Protein AF-A0A068VLZ2-F1 (afdb_monomer_lite)

Organism: Coffea canephora (NCBI:txid49390)

InterPro domains:
  IPR002182 NB-ARC [PF00931] (175-234)
  IPR027417 P-loop containing nucleoside triphosphate hydrolase [G3DSA:3.40.50.300] (152-282)
  IPR027417 P-loop containing nucleoside triphosphate hydrolase [SSF52540] (159-237)
  IPR038005 Virus X resistance protein-like, coiled-coil domain [cd14798] (2-126)
  IPR041118 Disease resistance, N-terminal [PF18052] (5-87)

Structure (mmCIF, N/CA/C/O backbone):
data_AF-A0A068VLZ2-F1
#
_entry.id   AF-A0A068VLZ2-F1
#
loop_
_atom_site.group_PDB
_atom_site.id
_atom_site.type_symbol
_atom_site.label_atom_id
_atom_site.label_alt_id
_atom_site.label_comp_id
_atom_site.label_asym_id
_atom_site.label_entity_id
_atom_site.label_seq_id
_atom_site.pdbx_PDB_ins_code
_atom_site.Cartn_x
_atom_site.Cartn_y
_atom_site.Cartn_z
_atom_site.occupancy
_atom_site.B_iso_or_equiv
_atom_site.auth_seq_id
_atom_site.auth_comp_id
_atom_site.auth_asym_id
_atom_site.auth_atom_id
_atom_site.pdbx_PDB_model_num
ATOM 1 N N . MET A 1 1 ? 3.904 5.274 -7.590 1.00 64.75 1 MET A N 1
ATOM 2 C CA . MET A 1 1 ? 4.549 4.171 -8.373 1.00 64.75 1 MET A CA 1
ATOM 3 C C . MET A 1 1 ? 5.055 4.647 -9.735 1.00 64.75 1 MET A C 1
ATOM 5 O O . MET A 1 1 ? 6.144 4.251 -10.127 1.00 64.75 1 MET A O 1
ATOM 9 N N . ALA A 1 2 ? 4.315 5.481 -10.477 1.00 72.38 2 ALA A N 1
ATOM 10 C CA . ALA A 1 2 ? 4.838 6.053 -11.725 1.00 72.38 2 ALA A CA 1
ATOM 11 C C . ALA A 1 2 ? 6.009 7.025 -11.460 1.00 72.38 2 ALA A C 1
ATOM 13 O O . ALA A 1 2 ? 6.986 7.024 -12.202 1.00 72.38 2 ALA A O 1
ATOM 14 N N . GLU A 1 3 ? 5.964 7.776 -10.350 1.00 79.94 3 GLU A N 1
ATOM 15 C CA . GLU A 1 3 ? 7.032 8.698 -9.924 1.00 79.94 3 GLU A CA 1
ATOM 16 C C . GLU A 1 3 ? 8.392 8.002 -9.740 1.00 79.94 3 GLU A C 1
ATOM 18 O O . GLU A 1 3 ? 9.420 8.529 -10.180 1.00 79.94 3 GLU A O 1
ATOM 23 N N . SER A 1 4 ? 8.403 6.789 -9.175 1.00 80.94 4 SER A N 1
ATOM 24 C CA . SER A 1 4 ? 9.630 6.022 -8.949 1.00 80.94 4 SER A CA 1
ATOM 25 C C . SER A 1 4 ? 10.233 5.490 -10.250 1.00 80.94 4 SER A C 1
ATOM 27 O O . SER A 1 4 ? 11.451 5.558 -10.414 1.00 80.94 4 SER A O 1
ATOM 29 N N . VAL A 1 5 ? 9.396 5.019 -11.185 1.00 80.81 5 VAL A N 1
ATOM 30 C CA . VAL A 1 5 ? 9.825 4.541 -12.516 1.00 80.81 5 VAL A CA 1
ATOM 31 C C . VAL A 1 5 ? 10.438 5.695 -13.313 1.00 80.81 5 VAL A C 1
ATOM 33 O O . VAL A 1 5 ? 11.583 5.613 -13.753 1.00 80.81 5 VAL A O 1
ATOM 36 N N . VAL A 1 6 ? 9.737 6.830 -13.394 1.00 81.75 6 VAL A N 1
ATOM 37 C CA . VAL A 1 6 ? 10.245 8.038 -14.065 1.00 81.75 6 VAL A CA 1
ATOM 38 C C . VAL A 1 6 ? 11.517 8.553 -13.377 1.00 81.75 6 VAL A C 1
ATOM 40 O O . VAL A 1 6 ? 12.475 8.964 -14.030 1.00 81.75 6 VAL A O 1
ATOM 43 N N . GLY A 1 7 ? 11.574 8.493 -12.044 1.00 80.38 7 GLY A N 1
ATOM 44 C CA . GLY A 1 7 ? 12.750 8.873 -11.266 1.00 80.38 7 GLY A CA 1
ATOM 45 C C . GLY A 1 7 ? 13.986 8.013 -11.537 1.00 80.38 7 GLY A C 1
ATOM 46 O O . GLY A 1 7 ? 15.095 8.549 -11.571 1.00 80.38 7 GLY A O 1
ATOM 47 N N . PHE A 1 8 ? 13.810 6.706 -11.725 1.00 82.50 8 PHE A N 1
ATOM 48 C CA . PHE A 1 8 ? 14.881 5.792 -12.117 1.00 82.50 8 PHE A CA 1
ATOM 49 C C . PHE A 1 8 ? 15.371 6.090 -13.539 1.00 82.50 8 PHE A C 1
ATOM 51 O O . PHE A 1 8 ? 16.572 6.276 -13.750 1.00 82.50 8 PHE A O 1
ATOM 58 N N . LEU A 1 9 ? 14.442 6.272 -14.476 1.00 83.19 9 LEU A N 1
ATOM 59 C CA . LEU A 1 9 ? 14.748 6.583 -15.868 1.00 83.19 9 LEU A CA 1
ATOM 60 C C . LEU A 1 9 ? 15.527 7.900 -16.026 1.00 83.19 9 LEU A C 1
ATOM 62 O O . LEU A 1 9 ? 16.517 7.960 -16.751 1.00 83.19 9 LEU A O 1
ATOM 66 N N . ILE A 1 10 ? 15.169 8.953 -15.280 1.00 83.69 10 ILE A N 1
ATOM 67 C CA . ILE A 1 10 ? 15.922 10.223 -15.265 1.00 83.69 10 ILE A CA 1
ATOM 68 C C . ILE A 1 10 ? 17.375 10.015 -14.813 1.00 83.69 10 ILE A C 1
ATOM 70 O O . ILE A 1 10 ? 18.287 10.672 -15.331 1.00 83.69 10 ILE A O 1
ATOM 74 N N . LYS A 1 11 ? 17.619 9.115 -13.849 1.00 82.44 11 LYS A N 1
ATOM 75 C CA . LYS A 1 11 ? 18.982 8.780 -13.409 1.00 82.44 11 LYS A CA 1
ATOM 76 C C . LYS A 1 11 ? 19.747 8.063 -14.518 1.00 82.44 11 LYS A C 1
ATOM 78 O O . LYS A 1 11 ? 20.872 8.462 -14.797 1.00 82.44 11 LYS A O 1
ATOM 83 N N . GLN A 1 12 ? 19.140 7.082 -15.186 1.00 75.88 12 GLN A N 1
ATOM 84 C CA . GLN A 1 12 ? 19.762 6.398 -16.326 1.00 75.88 12 GLN A CA 1
ATOM 85 C C . GLN A 1 12 ? 20.079 7.359 -17.480 1.00 75.88 12 GLN A C 1
ATOM 87 O O . GLN A 1 12 ? 21.213 7.393 -17.954 1.00 75.88 12 GLN A O 1
ATOM 92 N N . LEU A 1 13 ? 19.130 8.218 -17.865 1.00 79.62 13 LEU A N 1
ATOM 93 C CA . LEU A 1 13 ? 19.335 9.257 -18.880 1.00 79.62 13 LEU A CA 1
ATOM 94 C C . LEU A 1 13 ? 20.468 10.215 -18.490 1.00 79.62 13 LEU A C 1
ATOM 96 O O . LEU A 1 13 ? 21.275 10.602 -19.331 1.00 79.62 13 LEU A O 1
ATOM 100 N N . SER A 1 14 ? 20.569 10.576 -17.207 1.00 81.75 14 SER A N 1
ATOM 101 C CA . SER A 1 14 ? 21.673 11.400 -16.699 1.00 81.75 14 SER A CA 1
ATOM 102 C C . SER A 1 14 ? 23.018 10.696 -16.846 1.00 81.75 14 SER A C 1
ATOM 104 O O . SER A 1 14 ? 23.966 11.309 -17.325 1.00 81.75 14 SER A O 1
ATOM 106 N N . THR A 1 15 ? 23.088 9.411 -16.498 1.00 78.50 15 THR A N 1
ATOM 107 C CA . THR A 1 15 ? 24.289 8.589 -16.668 1.00 78.50 15 THR A CA 1
ATOM 108 C C . THR A 1 15 ? 24.700 8.511 -18.139 1.00 78.50 15 THR A C 1
ATOM 110 O O . THR A 1 15 ? 25.862 8.759 -18.448 1.00 78.50 15 THR A O 1
ATOM 113 N N . LEU A 1 16 ? 23.757 8.278 -19.057 1.00 72.62 16 LEU A N 1
ATOM 114 C CA . LEU A 1 16 ? 24.022 8.244 -20.501 1.00 72.62 16 LEU A CA 1
ATOM 115 C C . LEU A 1 16 ? 24.516 9.592 -21.045 1.00 72.62 16 LEU A C 1
ATOM 117 O O . LEU A 1 16 ? 25.457 9.641 -21.837 1.00 72.62 16 LEU A O 1
ATOM 121 N N . LEU A 1 17 ? 23.926 10.700 -20.590 1.00 75.06 17 LEU A N 1
ATOM 122 C CA . LEU A 1 17 ? 24.349 12.055 -20.961 1.00 75.06 17 LEU A CA 1
ATOM 123 C C . LEU A 1 17 ? 25.735 12.419 -20.405 1.00 75.06 17 LEU A C 1
ATOM 125 O O . LEU A 1 17 ? 26.432 13.238 -21.013 1.00 75.06 17 LEU A O 1
ATOM 129 N N . SER A 1 18 ? 26.116 11.837 -19.264 1.00 72.25 18 SER A N 1
ATOM 130 C CA . SER A 1 18 ? 27.405 12.045 -18.597 1.00 72.25 18 SER A CA 1
ATOM 131 C C . SER A 1 18 ? 28.522 11.148 -19.128 1.00 72.25 18 SER A C 1
ATOM 133 O O . SER A 1 18 ? 29.667 11.593 -19.158 1.00 72.25 18 SER A O 1
ATOM 135 N N . GLN A 1 19 ? 28.224 9.907 -19.520 1.00 58.09 19 GLN A N 1
ATOM 136 C CA . GLN A 1 19 ? 29.256 8.923 -19.842 1.00 58.09 19 GLN A CA 1
ATOM 137 C C . GLN A 1 19 ? 29.848 9.109 -21.246 1.00 58.09 19 GLN A C 1
ATOM 139 O O . GLN A 1 19 ? 31.059 8.955 -21.386 1.00 58.09 19 GLN A O 1
ATOM 144 N N . GLU A 1 20 ? 29.078 9.456 -22.291 1.00 56.88 20 GLU A N 1
ATOM 145 C CA . GLU A 1 20 ? 29.614 9.344 -23.663 1.00 56.88 20 GLU A CA 1
ATOM 146 C C . GLU A 1 20 ? 29.048 10.368 -24.673 1.00 56.88 20 GLU A C 1
ATOM 148 O O . GLU A 1 20 ? 28.127 10.098 -25.450 1.00 56.88 20 GLU A O 1
ATOM 153 N N . SER A 1 21 ? 29.678 11.549 -24.758 1.00 51.56 21 SER A N 1
ATOM 154 C CA . SER A 1 21 ? 29.353 12.583 -25.763 1.00 51.56 21 SER A CA 1
ATOM 155 C C . SER A 1 21 ? 29.529 12.118 -27.219 1.00 51.56 21 SER A C 1
ATOM 157 O O . SER A 1 21 ? 28.894 12.657 -28.125 1.00 51.56 21 SER A O 1
ATOM 159 N N . THR A 1 22 ? 30.355 11.095 -27.455 1.00 56.12 22 THR A N 1
ATOM 160 C CA . THR A 1 22 ? 30.652 10.524 -28.777 1.00 56.12 22 THR A CA 1
ATOM 161 C C . THR A 1 22 ? 29.699 9.402 -29.197 1.00 56.12 22 THR A C 1
ATOM 163 O O . THR A 1 22 ? 29.564 9.162 -30.399 1.00 56.12 22 THR A O 1
ATOM 166 N N . LEU A 1 23 ? 29.024 8.726 -28.257 1.00 60.41 23 LEU A N 1
ATOM 167 C CA . LEU A 1 23 ? 28.151 7.579 -28.555 1.00 60.41 23 LEU A CA 1
ATOM 168 C C . LEU A 1 23 ? 26.702 7.976 -28.810 1.00 60.41 23 LEU A C 1
ATOM 170 O O . LEU A 1 23 ? 26.082 7.431 -29.723 1.00 60.41 23 LEU A O 1
ATOM 174 N N . LEU A 1 24 ? 26.213 9.001 -28.110 1.00 61.66 24 LEU A N 1
ATOM 175 C CA . LEU A 1 24 ? 24.923 9.619 -28.420 1.00 61.66 24 LEU A CA 1
ATOM 176 C C . LEU A 1 24 ? 24.962 10.396 -29.744 1.00 61.66 24 LEU A C 1
ATOM 178 O O . LEU A 1 24 ? 23.948 10.489 -30.436 1.00 61.66 24 LEU A O 1
ATOM 182 N N . GLY A 1 25 ? 26.121 10.946 -30.126 1.00 72.62 25 GLY A N 1
ATOM 183 C CA . GLY A 1 25 ? 26.274 11.728 -31.354 1.00 72.62 25 GLY A CA 1
ATOM 184 C C . GLY A 1 25 ? 25.180 12.797 -31.490 1.00 72.62 25 GLY A C 1
ATOM 185 O O . GLY A 1 25 ? 24.983 13.618 -30.596 1.00 72.62 25 GLY A O 1
ATOM 186 N N . GLY A 1 26 ? 24.427 12.755 -32.594 1.00 74.94 26 GLY A N 1
ATOM 187 C CA . GLY A 1 26 ? 23.317 13.678 -32.863 1.00 74.94 26 GLY A CA 1
ATOM 188 C C . GLY A 1 26 ? 22.054 13.478 -32.010 1.00 74.94 26 GLY A C 1
ATOM 189 O O . GLY A 1 26 ? 21.148 14.295 -32.114 1.00 74.94 26 GLY A O 1
ATOM 190 N N . LEU A 1 27 ? 21.979 12.433 -31.178 1.00 74.50 27 LEU A N 1
ATOM 191 C CA . LEU A 1 27 ? 20.814 12.117 -30.332 1.00 74.50 27 LEU A CA 1
ATOM 192 C C . LEU A 1 27 ? 20.857 12.799 -28.971 1.00 74.50 27 LEU A C 1
ATOM 194 O O . LEU A 1 27 ? 19.851 12.848 -28.271 1.00 74.50 27 LEU A O 1
ATOM 198 N N . ARG A 1 28 ? 22.009 13.362 -28.596 1.00 80.00 28 ARG A N 1
ATOM 199 C CA . ARG A 1 28 ? 22.191 14.045 -27.314 1.00 80.00 28 ARG A CA 1
ATOM 200 C C . ARG A 1 28 ? 21.125 15.124 -27.039 1.00 80.00 28 ARG A C 1
ATOM 202 O O . ARG A 1 28 ? 20.631 15.146 -25.915 1.00 80.00 28 ARG A O 1
ATOM 209 N N . PRO A 1 29 ? 20.724 15.980 -28.004 1.00 81.88 29 PRO A N 1
ATOM 210 C CA . PRO A 1 29 ? 19.656 16.956 -27.780 1.00 81.88 29 PRO A CA 1
ATOM 211 C C . PRO A 1 29 ? 18.290 16.311 -27.514 1.00 81.88 29 PRO A C 1
ATOM 213 O O . PRO A 1 29 ? 17.536 16.809 -26.685 1.00 81.88 29 PRO A O 1
ATOM 216 N N . ASP A 1 30 ? 17.976 15.201 -28.187 1.00 81.38 30 ASP A N 1
ATOM 217 C CA . ASP A 1 30 ? 16.698 14.499 -28.027 1.00 81.38 30 ASP A CA 1
ATOM 218 C C . ASP A 1 30 ? 16.629 13.772 -26.675 1.00 81.38 30 ASP A C 1
ATOM 220 O O . ASP A 1 30 ? 15.626 13.872 -25.975 1.00 81.38 30 ASP A O 1
ATOM 224 N N . VAL A 1 31 ? 17.724 13.129 -26.257 1.00 80.88 31 VAL A N 1
ATOM 225 C CA . VAL A 1 31 ? 17.853 12.478 -24.939 1.00 80.88 31 VAL A CA 1
ATOM 226 C C . VAL A 1 31 ? 17.784 13.499 -23.800 1.00 80.88 31 VAL A C 1
ATOM 228 O O . VAL A 1 31 ? 17.121 13.256 -22.793 1.00 80.88 31 VAL A O 1
ATOM 231 N N . GLN A 1 32 ? 18.434 14.657 -23.961 1.00 84.81 32 GLN A N 1
ATOM 232 C CA . GLN A 1 32 ? 18.347 15.757 -22.997 1.00 84.81 32 GLN A CA 1
ATOM 233 C C . GLN A 1 32 ? 16.908 16.275 -22.881 1.00 84.81 32 GLN A C 1
ATOM 235 O O . GLN A 1 32 ? 16.404 16.410 -21.772 1.00 84.81 32 GLN A O 1
ATOM 240 N N . PHE A 1 33 ? 16.226 16.477 -24.012 1.00 86.19 33 PHE A N 1
ATOM 241 C CA . PHE A 1 33 ? 14.827 16.898 -24.028 1.00 86.19 33 PHE A CA 1
ATOM 242 C C . PHE A 1 33 ? 13.915 15.901 -23.301 1.00 86.19 33 PHE A C 1
ATOM 244 O O . PHE A 1 33 ? 13.126 16.302 -22.452 1.00 86.19 33 PHE A O 1
ATOM 251 N N . ILE A 1 34 ? 14.048 14.600 -23.591 1.00 82.94 34 ILE A N 1
ATOM 252 C CA . ILE A 1 34 ? 13.252 13.551 -22.936 1.00 82.94 34 ILE A CA 1
ATOM 253 C C . ILE A 1 34 ? 13.489 13.569 -21.421 1.00 82.94 34 ILE A C 1
ATOM 255 O O . ILE A 1 34 ? 12.533 13.512 -20.653 1.00 82.94 34 ILE A O 1
ATOM 259 N N . LYS A 1 35 ? 14.746 13.699 -20.979 1.00 86.44 35 LYS A N 1
ATOM 260 C CA . LYS A 1 35 ? 15.084 13.799 -19.553 1.00 86.44 35 LYS A CA 1
ATOM 261 C C . LYS A 1 35 ? 14.409 14.998 -18.886 1.00 86.44 35 LYS A C 1
ATOM 263 O O . LYS A 1 35 ? 13.867 14.848 -17.792 1.00 86.44 35 LYS A O 1
ATOM 268 N N . ASP A 1 36 ? 14.481 16.168 -19.510 1.00 85.44 36 ASP A N 1
ATOM 269 C CA . ASP A 1 36 ? 13.955 17.405 -18.931 1.00 85.44 36 ASP A CA 1
ATOM 270 C C . ASP A 1 36 ? 12.419 17.377 -18.866 1.00 85.44 36 ASP A C 1
ATOM 272 O O . ASP A 1 36 ? 11.835 17.723 -17.836 1.00 85.44 36 ASP A O 1
ATOM 276 N N . GLU A 1 37 ? 11.760 16.866 -19.908 1.00 84.62 37 GLU A N 1
ATOM 277 C CA . GLU A 1 37 ? 10.300 16.744 -19.950 1.00 84.62 37 GLU A CA 1
ATOM 278 C C . GLU A 1 37 ? 9.786 15.695 -18.951 1.00 84.62 37 GLU A C 1
ATOM 280 O O . GLU A 1 37 ? 8.858 15.965 -18.187 1.00 84.62 37 GLU A O 1
ATOM 285 N N . LEU A 1 38 ? 10.442 14.530 -18.858 1.00 83.50 38 LEU A N 1
ATOM 286 C CA . LEU A 1 38 ? 10.143 13.532 -17.825 1.00 83.50 38 LEU A CA 1
ATOM 287 C C . LEU A 1 38 ? 10.387 14.080 -16.413 1.00 83.50 38 LEU A C 1
ATOM 289 O O . LEU A 1 38 ? 9.653 13.741 -15.486 1.00 83.50 38 LEU A O 1
ATOM 293 N N . GLY A 1 39 ? 11.385 14.950 -16.238 1.00 82.88 39 GLY A N 1
ATOM 294 C CA . GLY A 1 39 ? 11.623 15.675 -14.990 1.00 82.88 39 GLY A CA 1
ATOM 295 C C . GLY A 1 39 ? 10.442 16.560 -14.593 1.00 82.88 39 GLY A C 1
ATOM 296 O O . GLY A 1 39 ? 9.994 16.512 -13.443 1.00 82.88 39 GLY A O 1
ATOM 297 N N . SER A 1 40 ? 9.892 17.302 -15.554 1.00 81.12 40 SER A N 1
ATOM 298 C CA . SER A 1 40 ? 8.685 18.115 -15.366 1.00 81.12 40 SER A CA 1
ATOM 299 C C . SER A 1 40 ? 7.463 17.249 -15.040 1.00 81.12 40 SER A C 1
ATOM 301 O O . SER A 1 40 ? 6.760 17.514 -14.063 1.00 81.12 40 SER A O 1
ATOM 303 N N . MET A 1 41 ? 7.259 16.153 -15.780 1.00 82.69 41 MET A N 1
ATOM 304 C CA . MET A 1 41 ? 6.174 15.197 -15.525 1.00 82.69 41 MET A CA 1
ATOM 305 C C . MET A 1 41 ? 6.293 14.559 -14.135 1.00 82.69 41 MET A C 1
ATOM 307 O O . MET A 1 41 ? 5.297 14.435 -13.430 1.00 82.69 41 MET A O 1
ATOM 311 N N . LYS A 1 42 ? 7.509 14.225 -13.685 1.00 80.75 42 LYS A N 1
ATOM 312 C CA . LYS A 1 42 ? 7.766 13.673 -12.347 1.00 80.75 42 LYS A CA 1
ATOM 313 C C . LYS A 1 42 ? 7.354 14.631 -11.227 1.00 80.75 42 LYS A C 1
ATOM 315 O O . LYS A 1 42 ? 6.747 14.205 -10.244 1.00 80.75 42 LYS A O 1
ATOM 320 N N . ALA A 1 43 ? 7.685 15.916 -11.357 1.00 77.56 43 ALA A N 1
ATOM 321 C CA . ALA A 1 43 ? 7.313 16.928 -10.369 1.00 77.56 43 ALA A CA 1
ATOM 322 C C . ALA A 1 43 ? 5.787 17.069 -10.243 1.00 77.56 43 ALA A C 1
ATOM 324 O O . ALA A 1 43 ? 5.277 17.285 -9.143 1.00 77.56 43 ALA A O 1
ATOM 325 N N . PHE A 1 44 ? 5.069 16.898 -11.354 1.00 71.12 44 PHE A N 1
ATOM 326 C CA . PHE A 1 44 ? 3.612 16.901 -11.381 1.00 71.12 44 PHE A CA 1
ATOM 327 C C . PHE A 1 44 ? 3.013 15.599 -10.833 1.00 71.12 44 PHE A C 1
ATOM 329 O O . PHE A 1 44 ? 2.105 15.659 -10.012 1.00 71.12 44 PHE A O 1
ATOM 336 N N . LEU A 1 45 ? 3.565 14.429 -11.182 1.00 73.06 45 LEU A N 1
ATOM 337 C CA . LEU A 1 45 ? 3.168 13.139 -10.597 1.00 73.06 45 LEU A CA 1
ATOM 338 C C . LEU A 1 45 ? 3.281 13.149 -9.068 1.00 73.06 45 LEU A C 1
ATOM 340 O O . LEU A 1 45 ? 2.402 12.634 -8.394 1.00 73.06 45 LEU A O 1
ATOM 344 N N . ARG A 1 46 ? 4.312 13.793 -8.509 1.00 74.75 46 ARG A N 1
ATOM 345 C CA . ARG A 1 46 ? 4.455 13.966 -7.056 1.00 74.75 46 ARG A CA 1
ATOM 346 C C . ARG A 1 46 ? 3.346 14.831 -6.440 1.00 74.75 46 ARG A C 1
ATOM 348 O O . ARG A 1 46 ? 2.961 14.595 -5.302 1.00 74.75 46 ARG A O 1
ATOM 355 N N . GLN A 1 47 ? 2.852 15.838 -7.160 1.00 66.25 47 GLN A N 1
ATOM 356 C CA . GLN A 1 47 ? 1.726 16.667 -6.709 1.00 66.25 47 GLN A CA 1
ATOM 357 C C . GLN A 1 47 ? 0.387 15.937 -6.857 1.00 66.25 47 GLN A C 1
ATOM 359 O O . GLN A 1 47 ? -0.481 16.094 -6.005 1.00 66.25 47 GLN A O 1
ATOM 364 N N . ALA A 1 48 ? 0.249 15.127 -7.906 1.00 65.06 48 ALA A N 1
ATOM 365 C CA . ALA A 1 48 ? -0.899 14.264 -8.153 1.00 65.06 48 ALA A CA 1
ATOM 366 C C . ALA A 1 48 ? -0.991 13.108 -7.143 1.00 65.06 48 ALA A C 1
ATOM 368 O O . ALA A 1 48 ? -2.068 12.824 -6.657 1.00 65.06 48 ALA A O 1
ATOM 369 N N . GLU A 1 49 ? 0.124 12.471 -6.768 1.00 63.44 49 GLU A N 1
ATOM 370 C CA . GLU A 1 49 ? 0.146 11.417 -5.737 1.00 63.44 49 GLU A CA 1
ATOM 371 C C . GLU A 1 49 ? -0.131 11.974 -4.322 1.00 63.44 49 GLU A C 1
ATOM 373 O O . GLU A 1 49 ? -0.539 11.221 -3.444 1.00 63.44 49 GLU A O 1
ATOM 378 N N . ALA A 1 50 ? 0.072 13.279 -4.092 1.00 58.88 50 ALA A N 1
ATOM 379 C CA . ALA A 1 50 ? -0.203 13.953 -2.816 1.00 58.88 50 ALA A CA 1
ATOM 380 C C . ALA A 1 50 ? -1.641 14.490 -2.690 1.00 58.88 50 ALA A C 1
ATOM 382 O O . ALA A 1 50 ? -2.062 14.860 -1.595 1.00 58.88 50 ALA A O 1
ATOM 383 N N . LYS A 1 51 ? -2.377 14.567 -3.802 1.00 58.31 51 LYS A N 1
ATOM 384 C CA . LYS A 1 51 ? -3.801 14.895 -3.832 1.00 58.31 51 LYS A CA 1
ATOM 385 C C . LYS A 1 51 ? -4.544 13.602 -4.145 1.00 58.31 51 LYS A C 1
ATOM 387 O O . LYS A 1 51 ? -4.528 13.154 -5.283 1.00 58.31 51 LYS A O 1
ATOM 392 N N . GLU A 1 52 ? -5.152 12.979 -3.140 1.00 52.69 52 GLU A N 1
ATOM 393 C CA . GLU A 1 52 ? -6.151 11.928 -3.369 1.00 52.69 52 GLU A CA 1
ATOM 394 C C . GLU A 1 52 ? -7.322 12.547 -4.140 1.00 52.69 52 GLU A C 1
ATOM 396 O O . GLU A 1 52 ? -8.234 13.107 -3.543 1.00 52.69 52 GLU A O 1
ATOM 401 N N . ASP A 1 53 ? -7.252 12.535 -5.472 1.00 53.28 53 ASP A N 1
ATOM 402 C CA . ASP A 1 53 ? -8.303 13.070 -6.332 1.00 53.28 53 ASP A CA 1
ATOM 403 C C . ASP A 1 53 ? -8.765 12.004 -7.331 1.00 53.28 53 ASP A C 1
ATOM 405 O O . ASP A 1 53 ? -7.968 11.376 -8.038 1.00 53.28 53 ASP A O 1
ATOM 409 N N . ASP A 1 54 ? -10.085 11.832 -7.375 1.00 57.22 54 ASP A N 1
ATOM 410 C CA . ASP A 1 54 ? -10.890 10.897 -8.175 1.00 57.22 54 ASP A CA 1
ATOM 411 C C . ASP A 1 54 ? -10.926 11.292 -9.673 1.00 57.22 54 ASP A C 1
ATOM 413 O O . ASP A 1 54 ? -11.915 11.118 -10.389 1.00 57.22 54 ASP A O 1
ATOM 417 N N . ASP A 1 55 ? -9.842 11.897 -10.170 1.00 66.19 55 ASP A N 1
ATOM 418 C CA . ASP A 1 55 ? -9.761 12.417 -11.530 1.00 66.19 55 ASP A CA 1
ATOM 419 C C . ASP A 1 55 ? -9.326 11.315 -12.506 1.00 66.19 55 ASP A C 1
ATOM 421 O O . ASP A 1 55 ? -8.144 11.009 -12.706 1.00 66.19 55 ASP A O 1
ATOM 425 N N . SER A 1 56 ? -10.325 10.723 -13.158 1.00 68.81 56 SER A N 1
ATOM 426 C CA . SER A 1 56 ? -10.143 9.753 -14.244 1.00 68.81 56 SER A CA 1
ATOM 427 C C . SER A 1 56 ? -9.213 10.238 -15.373 1.00 68.81 56 SER A C 1
ATOM 429 O O . SER A 1 56 ? -8.510 9.416 -15.968 1.00 68.81 56 SER A O 1
ATOM 431 N N . GLN A 1 57 ? -9.138 11.548 -15.655 1.00 68.81 57 GLN A N 1
ATOM 432 C CA . GLN A 1 57 ? -8.226 12.100 -16.665 1.00 68.81 57 GLN A CA 1
ATOM 433 C C . GLN A 1 57 ? -6.779 12.111 -16.169 1.00 68.81 57 GLN A C 1
ATOM 435 O O . GLN A 1 57 ? -5.857 11.810 -16.933 1.00 68.81 57 GLN A O 1
ATOM 440 N N . LEU A 1 58 ? -6.579 12.414 -14.886 1.00 73.50 58 LEU A N 1
ATOM 441 C CA . LEU A 1 58 ? -5.272 12.369 -14.242 1.00 73.50 58 LEU A CA 1
ATOM 442 C C . LEU A 1 58 ? -4.735 10.934 -14.186 1.00 73.50 58 LEU A C 1
ATOM 444 O O . LEU A 1 58 ? -3.568 10.710 -14.504 1.00 73.50 58 LEU A O 1
ATOM 448 N N . GLN A 1 59 ? -5.586 9.953 -13.870 1.00 75.06 59 GLN A N 1
ATOM 449 C CA . GLN A 1 59 ? -5.214 8.532 -13.867 1.00 75.06 59 GLN A CA 1
ATOM 450 C C . GLN A 1 59 ? -4.802 8.029 -15.258 1.00 75.06 59 GLN A C 1
ATOM 452 O O . GLN A 1 59 ? -3.778 7.353 -15.398 1.00 75.06 59 GLN A O 1
ATOM 457 N N . GLU A 1 60 ? -5.551 8.392 -16.302 1.00 80.25 60 GLU A N 1
ATOM 458 C CA . GLU A 1 60 ? -5.200 8.039 -17.681 1.00 80.25 60 GLU A CA 1
ATOM 459 C C . GLU A 1 60 ? -3.883 8.705 -18.114 1.00 80.25 60 GLU A C 1
ATOM 461 O O . GLU A 1 60 ? -3.037 8.073 -18.749 1.00 80.25 60 GLU A O 1
ATOM 466 N N . TRP A 1 61 ? -3.642 9.953 -17.705 1.00 79.25 61 TRP A N 1
ATOM 467 C CA . TRP A 1 61 ? -2.374 10.625 -17.980 1.00 79.25 61 TRP A CA 1
ATOM 468 C C . TRP A 1 61 ? -1.191 9.977 -17.240 1.00 79.25 61 TRP A C 1
ATOM 470 O O . TRP A 1 61 ? -0.154 9.714 -17.850 1.00 79.25 61 TRP A O 1
ATOM 480 N N . VAL A 1 62 ? -1.354 9.621 -15.959 1.00 81.88 62 VAL A N 1
ATOM 481 C CA . VAL A 1 62 ? -0.351 8.884 -15.163 1.00 81.88 62 VAL A CA 1
ATOM 482 C C . VAL A 1 62 ? 0.009 7.552 -15.827 1.00 81.88 62 VAL A C 1
ATOM 484 O O . VAL A 1 62 ? 1.181 7.162 -15.853 1.00 81.88 62 VAL A O 1
ATOM 487 N N . LYS A 1 63 ? -0.985 6.845 -16.375 1.00 83.75 63 LYS A N 1
ATOM 488 C CA . LYS A 1 63 ? -0.777 5.604 -17.125 1.00 83.75 63 LYS A CA 1
ATOM 489 C C . LYS A 1 63 ? 0.038 5.846 -18.399 1.00 83.75 63 LYS A C 1
ATOM 491 O O . LYS A 1 63 ? 1.028 5.150 -18.605 1.00 83.75 63 LYS A O 1
ATOM 496 N N . GLN A 1 64 ? -0.307 6.856 -19.198 1.00 80.06 64 GLN A N 1
ATOM 497 C CA . GLN A 1 64 ? 0.420 7.190 -20.433 1.00 80.06 64 GLN A CA 1
ATOM 498 C C . GLN A 1 64 ? 1.879 7.593 -20.167 1.00 80.06 64 GLN A C 1
ATOM 500 O O . GLN A 1 64 ? 2.781 7.159 -20.884 1.00 80.06 64 GLN A O 1
ATOM 505 N N . VAL A 1 65 ? 2.131 8.372 -19.108 1.00 83.69 65 VAL A N 1
ATOM 506 C CA . VAL A 1 65 ? 3.496 8.732 -18.684 1.00 83.69 65 VAL A CA 1
ATOM 507 C C . VAL A 1 65 ? 4.287 7.488 -18.271 1.00 83.69 65 VAL A C 1
ATOM 509 O O . VAL A 1 65 ? 5.466 7.367 -18.602 1.00 83.69 65 VAL A O 1
ATOM 512 N N . ARG A 1 66 ? 3.646 6.535 -17.583 1.00 83.75 66 ARG A N 1
ATOM 513 C CA . ARG A 1 66 ? 4.278 5.270 -17.189 1.00 83.75 66 ARG A CA 1
ATOM 514 C C . ARG A 1 66 ? 4.641 4.403 -18.394 1.00 83.75 66 ARG A C 1
ATOM 516 O O . ARG A 1 66 ? 5.750 3.888 -18.437 1.00 83.75 66 ARG A O 1
ATOM 523 N N . GLU A 1 67 ? 3.733 4.249 -19.352 1.00 83.94 67 GLU A N 1
ATOM 524 C CA . GLU A 1 67 ? 3.982 3.465 -20.570 1.00 83.94 67 GLU A CA 1
ATOM 525 C C . GLU A 1 67 ? 5.157 4.037 -21.368 1.00 83.94 67 GLU A C 1
ATOM 527 O O . GLU A 1 67 ? 6.067 3.302 -21.736 1.00 83.94 67 GLU A O 1
ATOM 532 N N . VAL A 1 68 ? 5.211 5.362 -21.545 1.00 83.00 68 VAL A N 1
ATOM 533 C CA . VAL A 1 68 ? 6.349 6.005 -22.220 1.00 83.00 68 VAL A CA 1
ATOM 534 C C . VAL A 1 68 ? 7.650 5.864 -21.435 1.00 83.00 68 VAL A C 1
ATOM 536 O O . VAL A 1 68 ? 8.711 5.748 -22.047 1.00 83.00 68 VAL A O 1
ATOM 539 N N . ALA A 1 69 ? 7.600 5.843 -20.102 1.00 77.50 69 ALA A N 1
ATOM 540 C CA . ALA A 1 69 ? 8.787 5.577 -19.301 1.00 77.50 69 ALA A CA 1
ATOM 541 C C . ALA A 1 69 ? 9.327 4.155 -19.538 1.00 77.50 69 ALA A C 1
ATOM 543 O O . ALA A 1 69 ? 10.528 4.012 -19.745 1.00 77.50 69 ALA A O 1
ATOM 544 N N . TYR A 1 70 ? 8.460 3.138 -19.590 1.00 77.88 70 TYR A N 1
ATOM 545 C CA . TYR A 1 70 ? 8.881 1.767 -19.907 1.00 77.88 70 TYR A CA 1
ATOM 546 C C . TYR A 1 70 ? 9.437 1.642 -21.326 1.00 77.88 70 TYR A C 1
ATOM 548 O O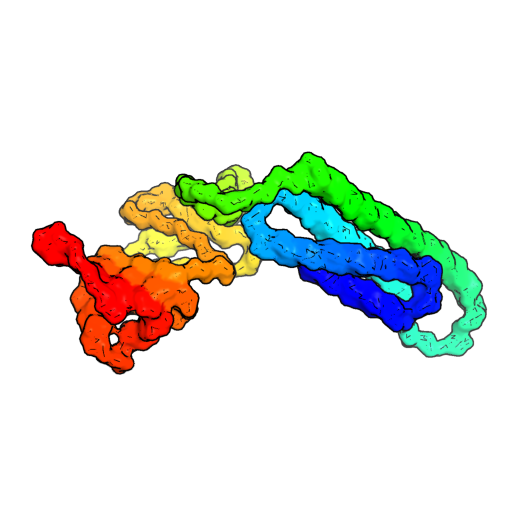 . TYR A 1 70 ? 10.526 1.111 -21.505 1.00 77.88 70 TYR A O 1
ATOM 556 N N . ASP A 1 71 ? 8.765 2.221 -22.322 1.00 78.25 71 ASP A N 1
ATOM 557 C CA . ASP A 1 71 ? 9.266 2.189 -23.701 1.00 78.25 71 ASP A CA 1
ATOM 558 C C . ASP A 1 71 ? 10.620 2.907 -23.837 1.00 78.25 71 ASP A C 1
ATOM 560 O O . ASP A 1 71 ? 11.468 2.526 -24.643 1.00 78.25 71 ASP A O 1
ATOM 564 N N . THR A 1 72 ? 10.842 3.959 -23.042 1.00 77.00 72 THR A N 1
ATOM 565 C CA . THR A 1 72 ? 12.138 4.642 -23.000 1.00 77.00 72 THR A CA 1
ATOM 566 C C . THR A 1 72 ? 13.198 3.760 -22.351 1.00 77.00 72 THR A C 1
ATOM 568 O O . THR A 1 72 ? 14.290 3.661 -22.898 1.00 77.00 72 THR A O 1
ATOM 571 N N . GLU A 1 73 ? 12.892 3.116 -21.223 1.00 77.00 73 GLU A N 1
ATOM 572 C CA . GLU A 1 73 ? 13.786 2.167 -20.546 1.00 77.00 73 GLU A CA 1
ATOM 573 C C . GLU A 1 73 ? 14.214 1.037 -21.495 1.00 77.00 73 GLU A C 1
ATOM 575 O O . GLU A 1 73 ? 15.412 0.831 -21.671 1.00 77.00 73 GLU A O 1
ATOM 580 N N . ASP A 1 74 ? 13.274 0.421 -22.217 1.00 78.25 74 ASP A N 1
ATOM 581 C CA . ASP A 1 74 ? 13.556 -0.636 -23.199 1.00 78.25 74 ASP A CA 1
ATOM 582 C C . ASP A 1 74 ? 14.519 -0.168 -24.307 1.00 78.25 74 ASP A C 1
ATOM 584 O O . ASP A 1 74 ? 15.460 -0.876 -24.683 1.00 78.25 74 ASP A O 1
ATOM 588 N N . VAL A 1 75 ? 14.323 1.049 -24.829 1.00 74.25 75 VAL A N 1
ATOM 589 C CA . VAL A 1 75 ? 15.201 1.632 -25.860 1.00 74.25 75 VAL A CA 1
ATOM 590 C C . VAL A 1 75 ? 16.583 1.973 -25.295 1.00 74.25 75 VAL A C 1
ATOM 592 O O . VAL A 1 75 ? 17.591 1.829 -25.997 1.00 74.25 75 VAL A O 1
ATOM 595 N N . LEU A 1 76 ? 16.665 2.410 -24.036 1.00 70.62 76 LEU A N 1
ATOM 596 C CA . LEU A 1 76 ? 17.941 2.669 -23.369 1.00 70.62 76 LEU A CA 1
ATOM 597 C C . LEU A 1 76 ? 18.700 1.379 -23.052 1.00 70.62 76 LEU A C 1
ATOM 599 O O . LEU A 1 76 ? 19.921 1.354 -23.216 1.00 70.62 76 LEU A O 1
ATOM 603 N N . ASP A 1 77 ? 18.004 0.315 -22.663 1.00 72.69 77 ASP A N 1
ATOM 604 C CA . ASP A 1 77 ? 18.591 -0.999 -22.413 1.00 72.69 77 ASP A CA 1
ATOM 605 C C . ASP A 1 77 ? 19.095 -1.640 -23.715 1.00 72.69 77 ASP A C 1
ATOM 607 O O . ASP A 1 77 ? 20.220 -2.145 -23.750 1.00 72.69 77 ASP A O 1
ATOM 611 N N . ASP A 1 78 ? 18.347 -1.547 -24.826 1.00 70.06 78 ASP A N 1
ATOM 612 C CA . ASP A 1 78 ? 18.822 -1.987 -26.151 1.00 70.06 78 ASP A CA 1
ATOM 613 C C . ASP A 1 78 ? 20.020 -1.141 -26.628 1.00 70.06 78 ASP A C 1
ATOM 615 O O . ASP A 1 78 ? 20.979 -1.673 -27.200 1.00 70.06 78 ASP A O 1
ATOM 619 N N . PHE A 1 79 ? 20.031 0.166 -26.335 1.00 66.62 79 PHE A N 1
ATOM 620 C CA . PHE A 1 79 ? 21.180 1.036 -26.598 1.00 66.62 79 PHE A CA 1
ATOM 621 C C . PHE A 1 79 ? 22.408 0.627 -25.774 1.00 66.62 79 PHE A C 1
ATOM 623 O O . PHE A 1 79 ? 23.493 0.455 -26.338 1.00 66.62 79 PHE A O 1
ATOM 630 N N . ALA A 1 80 ? 22.253 0.426 -24.464 1.00 67.62 80 ALA A N 1
ATOM 631 C CA . ALA A 1 80 ? 23.329 -0.003 -23.578 1.00 67.62 80 ALA A CA 1
ATOM 632 C C . ALA A 1 80 ? 23.862 -1.380 -23.994 1.00 67.62 80 ALA A C 1
ATOM 634 O O . ALA A 1 80 ? 25.067 -1.553 -24.147 1.00 67.62 80 ALA A O 1
ATOM 635 N N . PHE A 1 81 ? 22.985 -2.337 -24.292 1.00 68.44 81 PHE A N 1
ATOM 636 C CA . PHE A 1 81 ? 23.370 -3.666 -24.764 1.00 68.44 81 PHE A CA 1
ATOM 637 C C . PHE A 1 81 ? 24.189 -3.625 -26.065 1.00 68.44 81 PHE A C 1
ATOM 639 O O . PHE A 1 81 ? 25.148 -4.382 -26.228 1.00 68.44 81 PHE A O 1
ATOM 646 N N . ARG A 1 82 ? 23.832 -2.745 -27.009 1.00 65.75 82 ARG A N 1
ATOM 647 C CA . ARG A 1 82 ? 24.498 -2.661 -28.321 1.00 65.75 82 ARG A CA 1
ATOM 648 C C . ARG A 1 82 ? 25.767 -1.819 -28.326 1.00 65.75 82 ARG A C 1
ATOM 650 O O . ARG A 1 82 ? 26.612 -2.033 -29.199 1.00 65.75 82 ARG A O 1
ATOM 657 N N . PHE A 1 83 ? 25.885 -0.846 -27.424 1.00 63.16 83 PHE A N 1
ATOM 658 C CA . PHE A 1 83 ? 26.927 0.180 -27.507 1.00 63.16 83 PHE A CA 1
ATOM 659 C C . PHE A 1 83 ? 27.766 0.367 -26.239 1.00 63.16 83 PHE A C 1
ATOM 661 O O . PHE A 1 83 ? 28.840 0.962 -26.350 1.00 63.16 83 PHE A O 1
ATOM 668 N N . ALA A 1 84 ? 27.360 -0.163 -25.080 1.00 57.28 84 ALA A N 1
ATOM 669 C CA . ALA A 1 84 ? 28.198 -0.138 -23.885 1.00 57.28 84 ALA A CA 1
ATOM 670 C C . ALA A 1 84 ? 29.414 -1.053 -24.094 1.00 57.28 84 AL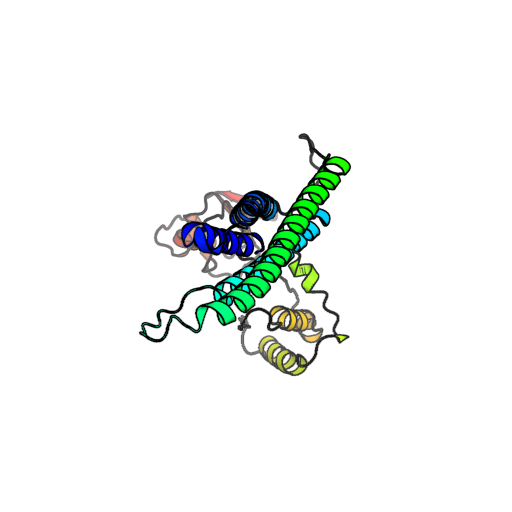A A C 1
ATOM 672 O O . ALA A 1 84 ? 29.304 -2.251 -24.364 1.00 57.28 84 ALA A O 1
ATOM 673 N N . SER A 1 85 ? 30.607 -0.468 -24.018 1.00 54.12 85 SER A N 1
ATOM 674 C CA . SER A 1 85 ? 31.854 -1.163 -24.331 1.00 54.12 85 SER A CA 1
ATOM 675 C C . SER A 1 85 ? 32.276 -2.095 -23.191 1.00 54.12 85 SER A C 1
ATOM 677 O O . SER A 1 85 ? 32.762 -1.652 -22.151 1.00 54.12 85 SER A O 1
ATOM 679 N N . GLY A 1 86 ? 32.161 -3.407 -23.409 1.00 44.41 86 GLY A N 1
ATOM 680 C CA . GLY A 1 86 ? 32.911 -4.404 -22.646 1.00 44.41 86 GLY A CA 1
ATOM 681 C C . GLY A 1 86 ? 34.406 -4.295 -22.964 1.00 44.41 86 GLY A C 1
ATOM 682 O O . GLY A 1 86 ? 34.799 -4.270 -24.131 1.00 44.41 86 GLY A O 1
ATOM 683 N N . HIS A 1 87 ? 35.244 -4.209 -21.931 1.00 42.34 87 HIS A N 1
ATOM 684 C CA . HIS A 1 87 ? 36.700 -4.171 -22.060 1.00 42.34 87 HIS A CA 1
ATOM 685 C C . HIS A 1 87 ? 37.220 -5.506 -22.621 1.00 42.34 87 HIS A C 1
ATOM 687 O O . HIS A 1 87 ? 37.402 -6.464 -21.873 1.00 42.34 87 HIS A O 1
ATOM 693 N N . ALA A 1 88 ? 37.478 -5.575 -23.927 1.00 34.31 88 ALA A N 1
ATOM 694 C CA . ALA A 1 88 ? 38.235 -6.662 -24.543 1.00 34.31 88 ALA A CA 1
ATOM 695 C C . ALA A 1 88 ? 39.456 -6.076 -25.261 1.00 34.31 88 ALA A C 1
ATOM 697 O O . ALA A 1 88 ? 39.369 -5.549 -26.371 1.00 34.31 88 ALA A O 1
ATOM 698 N N . ASP A 1 89 ? 40.584 -6.136 -24.560 1.00 43.44 89 ASP A N 1
ATOM 699 C CA . ASP A 1 89 ? 41.914 -5.763 -25.026 1.00 43.44 89 ASP A CA 1
ATOM 700 C C . ASP A 1 89 ? 42.422 -6.796 -26.052 1.00 43.44 89 ASP A C 1
ATOM 702 O O . ASP A 1 89 ? 42.300 -8.005 -25.838 1.00 43.44 89 ASP A O 1
ATOM 706 N N . GLY A 1 90 ? 42.949 -6.350 -27.200 1.00 35.88 90 GLY A N 1
ATOM 707 C CA . GLY A 1 90 ? 43.441 -7.275 -28.227 1.00 35.88 90 GLY A CA 1
ATOM 708 C C . GLY A 1 90 ? 43.802 -6.678 -29.595 1.00 35.88 90 GLY A C 1
ATOM 709 O O . GLY A 1 90 ? 43.009 -6.020 -30.270 1.00 35.88 90 GLY A O 1
ATOM 710 N N . PHE A 1 91 ? 45.011 -7.015 -30.055 1.00 35.16 91 PHE A N 1
ATOM 711 C CA . PHE A 1 91 ? 45.721 -6.499 -31.238 1.00 35.16 91 PHE A CA 1
ATOM 712 C C . PHE A 1 91 ? 45.060 -6.776 -32.616 1.00 35.16 91 PHE A C 1
ATOM 714 O O . PHE A 1 91 ? 45.464 -6.190 -33.619 1.00 35.16 91 PHE A O 1
ATOM 721 N N . PHE A 1 92 ? 43.991 -7.578 -32.705 1.00 30.44 92 PHE A N 1
ATOM 722 C CA . PHE A 1 92 ? 43.261 -7.838 -33.967 1.00 30.44 92 PHE A CA 1
ATOM 723 C C . PHE A 1 92 ? 42.173 -6.790 -34.314 1.00 30.44 92 PHE A C 1
ATOM 725 O O . PHE A 1 92 ? 41.422 -6.937 -35.280 1.00 30.44 92 PHE A O 1
ATOM 732 N N . GLY A 1 93 ? 42.093 -5.680 -33.574 1.00 39.91 93 GLY A N 1
ATOM 733 C CA . GLY A 1 93 ? 41.009 -4.688 -33.640 1.00 39.91 93 GLY A CA 1
ATOM 734 C C . GLY A 1 93 ? 41.019 -3.671 -34.795 1.00 39.91 93 GLY A C 1
ATOM 735 O O . GLY A 1 93 ? 40.477 -2.574 -34.624 1.00 39.91 93 GLY A O 1
ATOM 736 N N . ARG A 1 94 ? 41.636 -3.942 -35.957 1.00 40.38 94 ARG A N 1
ATOM 737 C CA . ARG A 1 94 ? 41.722 -2.928 -37.039 1.00 40.38 94 ARG A CA 1
ATOM 738 C C . ARG A 1 94 ? 41.060 -3.263 -38.377 1.00 40.38 94 ARG A C 1
ATOM 740 O O . ARG A 1 94 ? 40.632 -2.324 -39.037 1.00 40.38 94 ARG A O 1
ATOM 747 N N . VAL A 1 95 ? 40.841 -4.531 -38.730 1.00 32.56 95 VAL A N 1
ATOM 748 C CA . VAL A 1 95 ? 40.176 -4.895 -40.009 1.00 32.56 95 VAL A CA 1
ATOM 749 C C . VAL A 1 95 ? 38.690 -5.257 -39.832 1.00 32.56 95 VAL A C 1
ATOM 751 O O . VAL A 1 95 ? 37.901 -5.118 -40.760 1.00 32.56 95 VAL A O 1
ATOM 754 N N . GLY A 1 96 ? 38.241 -5.548 -38.604 1.00 35.00 96 GLY A N 1
ATOM 755 C CA . GLY A 1 96 ? 36.812 -5.664 -38.268 1.00 35.00 96 GLY A CA 1
ATOM 756 C C . GLY A 1 96 ? 36.046 -4.330 -38.239 1.00 35.00 96 GLY A C 1
ATOM 757 O O . GLY A 1 96 ? 34.828 -4.327 -38.105 1.00 35.00 96 GLY A O 1
ATOM 758 N N . LYS A 1 97 ? 36.724 -3.182 -38.376 1.00 36.75 97 LYS A N 1
ATOM 759 C CA . LYS A 1 97 ? 36.131 -1.854 -38.136 1.00 36.75 97 LYS A CA 1
ATOM 760 C C . LYS A 1 97 ? 35.100 -1.414 -39.180 1.00 36.75 97 LYS A C 1
ATOM 762 O O . LYS A 1 97 ? 34.148 -0.754 -38.801 1.00 36.75 97 LYS A O 1
ATOM 767 N N . ILE A 1 98 ? 35.204 -1.812 -40.451 1.00 34.88 98 ILE A N 1
ATOM 768 C CA . ILE A 1 98 ? 34.266 -1.345 -41.497 1.00 34.88 98 ILE A CA 1
ATOM 769 C C . ILE A 1 98 ? 32.963 -2.165 -41.499 1.00 34.88 98 ILE A C 1
ATOM 771 O O . ILE A 1 98 ? 31.872 -1.594 -41.540 1.00 34.88 98 ILE A O 1
ATOM 775 N N . TYR A 1 99 ? 33.054 -3.493 -41.361 1.00 32.31 99 TYR A N 1
ATOM 776 C CA . TYR A 1 99 ? 31.880 -4.375 -41.277 1.00 32.31 99 TYR A CA 1
ATOM 777 C C . TYR A 1 99 ? 31.102 -4.172 -39.961 1.00 32.31 99 TYR A C 1
ATOM 779 O O . TYR A 1 99 ? 29.869 -4.190 -39.962 1.00 32.31 99 TYR A O 1
ATOM 787 N N . ASN A 1 100 ? 31.806 -3.864 -38.861 1.00 43.81 100 ASN A N 1
ATOM 788 C CA . ASN A 1 100 ? 31.185 -3.484 -37.589 1.00 43.81 100 ASN A CA 1
ATOM 789 C C . ASN A 1 100 ? 30.684 -2.023 -37.583 1.00 43.81 100 ASN A C 1
ATOM 791 O O . ASN A 1 100 ? 29.699 -1.737 -36.912 1.00 43.81 100 ASN A O 1
ATOM 795 N N . SER A 1 101 ? 31.264 -1.109 -38.378 1.00 41.69 101 SER A N 1
ATOM 796 C CA . SER A 1 101 ? 30.765 0.271 -38.538 1.00 41.69 101 SER A CA 1
ATOM 797 C C . SER A 1 101 ? 29.426 0.358 -39.273 1.00 41.69 101 SER A C 1
ATOM 799 O O . SER A 1 101 ? 28.603 1.183 -38.892 1.00 41.69 101 SER A O 1
ATOM 801 N N . ILE A 1 102 ? 29.164 -0.476 -40.288 1.00 41.84 102 ILE A N 1
ATOM 802 C CA . ILE A 1 102 ? 27.888 -0.446 -41.036 1.00 41.84 102 ILE A CA 1
ATOM 803 C C . ILE A 1 102 ? 26.750 -1.091 -40.227 1.00 41.84 102 ILE A C 1
ATOM 805 O O . ILE A 1 102 ? 25.636 -0.561 -40.209 1.00 41.84 102 ILE A O 1
ATOM 809 N N . LYS A 1 103 ? 27.024 -2.195 -39.508 1.00 50.25 103 LYS A N 1
ATOM 810 C CA . LYS A 1 103 ? 26.075 -2.768 -38.535 1.00 50.25 103 LYS A CA 1
ATOM 811 C C . LYS A 1 103 ? 25.808 -1.802 -37.376 1.00 50.25 103 LYS A C 1
ATOM 813 O O . LYS A 1 103 ? 24.643 -1.616 -37.030 1.00 50.25 103 LYS A O 1
ATOM 818 N N . ASN A 1 104 ? 26.836 -1.109 -36.872 1.00 57.62 104 ASN A N 1
ATOM 819 C CA . ASN A 1 104 ? 26.656 -0.023 -35.905 1.00 57.62 104 ASN A CA 1
ATOM 820 C C . ASN A 1 104 ? 25.848 1.140 -36.478 1.00 57.62 104 ASN A C 1
ATOM 822 O O . ASN A 1 104 ? 25.025 1.691 -35.763 1.00 57.62 104 ASN A O 1
ATOM 826 N N . LEU A 1 105 ? 26.030 1.521 -37.747 1.00 60.53 105 LEU A N 1
ATOM 827 C CA . LEU A 1 105 ? 25.298 2.647 -38.331 1.00 60.53 105 LEU A CA 1
ATOM 828 C C . LEU A 1 105 ? 23.806 2.334 -38.502 1.00 60.53 105 LEU A C 1
ATOM 830 O O . LEU A 1 105 ? 22.978 3.169 -38.158 1.00 60.53 105 LEU A O 1
ATOM 834 N N . LYS A 1 106 ? 23.449 1.129 -38.975 1.00 65.19 106 LYS A N 1
ATOM 835 C CA . LYS A 1 106 ? 22.041 0.702 -39.076 1.00 65.19 106 LYS A CA 1
ATOM 836 C C . LYS A 1 106 ? 21.381 0.572 -37.702 1.00 65.19 106 LYS A C 1
ATOM 838 O O . LYS A 1 106 ? 20.257 1.030 -37.538 1.00 65.19 106 LYS A O 1
ATOM 843 N N . ALA A 1 107 ? 22.081 -0.001 -36.720 1.00 66.25 107 ALA A N 1
ATOM 844 C CA . ALA A 1 107 ? 21.591 -0.086 -35.345 1.00 66.25 107 ALA A CA 1
ATOM 845 C C . ALA A 1 107 ? 21.430 1.306 -34.707 1.00 66.25 107 ALA A C 1
ATOM 847 O O . ALA A 1 107 ? 20.391 1.595 -34.126 1.00 66.25 107 ALA A O 1
ATOM 848 N N . ARG A 1 108 ? 22.402 2.210 -34.901 1.00 67.69 108 ARG A N 1
ATOM 849 C CA . ARG A 1 108 ? 22.312 3.611 -34.455 1.00 67.69 108 ARG A CA 1
ATOM 850 C C . ARG A 1 108 ? 21.189 4.364 -35.144 1.00 67.69 108 ARG A C 1
ATOM 852 O O . ARG A 1 108 ? 20.536 5.178 -34.509 1.00 67.69 108 ARG A O 1
ATOM 859 N N . HIS A 1 109 ? 20.962 4.116 -36.432 1.00 73.06 109 HIS A N 1
ATOM 860 C CA . HIS A 1 109 ? 19.857 4.729 -37.157 1.00 73.06 109 HIS A CA 1
ATOM 861 C C . HIS A 1 109 ? 18.506 4.236 -36.634 1.00 73.06 109 HIS A C 1
ATOM 863 O O . HIS A 1 109 ? 17.611 5.045 -36.432 1.00 73.06 109 HIS A O 1
ATOM 869 N N . ARG A 1 110 ? 18.376 2.936 -36.346 1.00 76.50 110 ARG A N 1
ATOM 870 C CA . ARG A 1 110 ? 17.167 2.374 -35.739 1.00 76.50 110 ARG A CA 1
ATOM 871 C C . ARG A 1 110 ? 16.891 2.974 -34.357 1.00 76.50 110 ARG A C 1
ATOM 873 O O . ARG A 1 110 ? 15.814 3.518 -34.160 1.00 76.50 110 ARG A O 1
ATOM 880 N N . ILE A 1 111 ? 17.876 2.980 -33.461 1.00 72.12 111 ILE A N 1
ATOM 881 C CA . ILE A 1 111 ? 17.715 3.588 -32.130 1.00 72.12 111 ILE A CA 1
ATOM 882 C C . ILE A 1 111 ? 17.490 5.103 -32.234 1.00 72.12 111 ILE A C 1
ATOM 884 O O . ILE A 1 111 ? 16.714 5.678 -31.481 1.00 72.12 111 ILE A O 1
ATOM 888 N N . SER A 1 112 ? 18.086 5.765 -33.230 1.00 75.25 112 SER A N 1
ATOM 889 C CA . SER A 1 112 ? 17.783 7.166 -33.529 1.00 75.25 112 SER A CA 1
ATOM 890 C C . SER A 1 112 ? 16.320 7.392 -33.904 1.00 75.25 112 SER A C 1
ATOM 892 O O . SER A 1 112 ? 15.806 8.469 -33.608 1.00 75.25 112 SER A O 1
ATOM 894 N N . LEU A 1 113 ? 15.681 6.458 -34.609 1.00 77.56 113 LEU A N 1
ATOM 895 C CA . LEU A 1 113 ? 14.264 6.556 -34.953 1.00 77.56 113 LEU A CA 1
ATOM 896 C C . LEU A 1 113 ? 13.394 6.289 -33.723 1.00 77.56 113 LEU A C 1
ATOM 898 O O . LEU A 1 113 ? 12.468 7.053 -33.486 1.00 77.56 113 LEU A O 1
ATOM 902 N N . GLU A 1 114 ? 13.738 5.288 -32.912 1.00 78.38 114 GLU A N 1
ATOM 903 C CA . GLU A 1 114 ? 13.022 4.948 -31.674 1.00 78.38 114 GLU A CA 1
ATOM 904 C C . GLU A 1 114 ? 13.093 6.094 -30.640 1.00 78.38 114 GLU A C 1
ATOM 906 O O . GLU A 1 114 ? 12.070 6.500 -30.100 1.00 78.38 114 GLU A O 1
ATOM 911 N N . ILE A 1 115 ? 14.255 6.735 -30.452 1.00 76.88 115 ILE A N 1
ATOM 912 C CA . ILE A 1 115 ? 14.392 7.921 -29.579 1.00 76.88 115 ILE A CA 1
ATOM 913 C C . ILE A 1 115 ? 13.578 9.114 -30.100 1.00 76.88 115 ILE A C 1
ATOM 915 O O . ILE A 1 115 ? 12.990 9.862 -29.317 1.00 76.88 115 ILE A O 1
ATOM 919 N N . LYS A 1 116 ? 13.524 9.313 -31.421 1.00 81.50 116 LYS A N 1
ATOM 920 C CA . LYS A 1 116 ? 12.703 10.378 -32.018 1.00 81.50 116 LYS A CA 1
ATOM 921 C C . LYS A 1 116 ? 11.210 10.102 -31.873 1.00 81.50 116 LYS A C 1
ATOM 923 O O . LYS A 1 116 ? 10.456 11.047 -31.655 1.00 81.50 116 LYS A O 1
ATOM 928 N N . ASP A 1 117 ? 10.801 8.841 -31.974 1.00 80.94 117 ASP A N 1
ATOM 929 C CA . ASP A 1 117 ? 9.427 8.410 -31.724 1.00 80.94 117 ASP A CA 1
ATOM 930 C C . ASP A 1 117 ? 9.030 8.646 -30.260 1.00 80.94 117 ASP A C 1
ATOM 932 O O . ASP A 1 117 ? 8.031 9.316 -29.998 1.00 80.94 117 ASP A O 1
ATOM 936 N N . ILE A 1 118 ? 9.879 8.240 -29.307 1.00 76.69 118 ILE A N 1
ATOM 937 C CA . ILE A 1 118 ? 9.691 8.530 -27.877 1.00 76.69 118 ILE A CA 1
ATOM 938 C C . ILE A 1 118 ? 9.546 10.033 -27.653 1.00 76.69 118 ILE A C 1
ATOM 940 O O . ILE A 1 118 ? 8.592 10.471 -27.013 1.00 76.69 118 ILE A O 1
ATOM 944 N N . LYS A 1 119 ? 10.444 10.848 -28.218 1.00 80.88 119 LYS A N 1
ATOM 945 C CA . LYS A 1 119 ? 10.353 12.308 -28.117 1.00 80.88 119 LYS A CA 1
ATOM 946 C C . LYS A 1 119 ? 9.014 12.832 -28.642 1.00 80.88 119 LYS A C 1
ATOM 948 O O . LYS A 1 119 ? 8.392 13.661 -27.983 1.00 80.88 119 LYS A O 1
ATOM 953 N N . ALA A 1 120 ? 8.562 12.365 -29.806 1.00 83.44 120 ALA A N 1
ATOM 954 C CA . ALA A 1 120 ? 7.283 12.778 -30.380 1.00 83.44 120 ALA A CA 1
ATOM 955 C C . ALA A 1 120 ? 6.099 12.385 -29.483 1.00 83.44 120 ALA A C 1
ATOM 957 O O . ALA A 1 120 ? 5.195 13.192 -29.271 1.00 83.44 120 ALA A O 1
ATOM 958 N N . ARG A 1 121 ? 6.129 11.183 -28.899 1.00 81.75 121 ARG A N 1
ATOM 959 C CA . ARG A 1 121 ? 5.102 10.698 -27.967 1.00 81.75 121 ARG A CA 1
ATOM 960 C C . ARG A 1 121 ? 5.086 11.480 -26.657 1.00 81.75 121 ARG A C 1
ATOM 962 O O . ARG A 1 121 ? 4.010 11.847 -26.198 1.00 81.75 121 ARG A O 1
ATOM 969 N N . VAL A 1 122 ? 6.254 11.787 -26.096 1.00 79.62 122 VAL A N 1
ATOM 970 C CA . VAL A 1 122 ? 6.409 12.648 -24.912 1.00 79.62 122 VAL A CA 1
ATOM 971 C C . VAL A 1 122 ? 5.796 14.032 -25.169 1.00 79.62 122 VAL A C 1
ATOM 973 O O . VAL A 1 122 ? 4.985 14.501 -24.370 1.00 79.62 122 VAL A O 1
ATOM 976 N N . VAL A 1 123 ? 6.110 14.651 -26.316 1.00 83.25 123 VAL A N 1
ATOM 977 C CA . VAL A 1 123 ? 5.529 15.943 -26.730 1.00 83.25 123 VAL A CA 1
ATOM 978 C C . VAL A 1 123 ? 4.012 15.848 -26.881 1.00 83.25 123 VAL A C 1
ATOM 980 O O . VAL A 1 123 ? 3.293 16.715 -26.393 1.00 83.25 123 VAL A O 1
ATOM 983 N N . GLU A 1 124 ? 3.508 14.800 -27.530 1.00 84.56 124 GLU A N 1
ATOM 984 C CA . GLU A 1 124 ? 2.073 14.624 -27.757 1.00 84.56 124 GLU A CA 1
ATOM 985 C C . GLU A 1 124 ? 1.303 14.384 -26.448 1.00 84.56 124 GLU A C 1
ATOM 987 O O . GLU A 1 124 ? 0.213 14.929 -26.277 1.00 84.56 124 GLU A O 1
ATOM 992 N N . ILE A 1 125 ? 1.863 13.626 -25.498 1.00 78.31 125 ILE A N 1
ATOM 993 C CA . ILE A 1 125 ? 1.278 13.435 -24.159 1.00 78.31 125 ILE A CA 1
ATOM 994 C C . ILE A 1 125 ? 1.218 14.765 -23.408 1.00 78.31 125 ILE A C 1
ATOM 996 O O . ILE A 1 125 ? 0.172 15.102 -22.848 1.00 78.31 125 ILE A O 1
ATOM 1000 N N . SER A 1 126 ? 2.306 15.538 -23.433 1.00 78.38 126 SER A N 1
ATOM 1001 C CA . SER A 1 126 ? 2.379 16.861 -22.803 1.00 78.38 126 SER A CA 1
ATOM 1002 C C . SER A 1 126 ? 1.355 17.829 -23.418 1.00 78.38 126 SER A C 1
ATOM 1004 O O . SER A 1 126 ? 0.515 18.397 -22.717 1.00 78.38 126 SER A O 1
ATOM 1006 N N . ALA A 1 127 ? 1.302 17.914 -24.751 1.00 80.50 127 ALA A N 1
ATOM 1007 C CA . ALA A 1 127 ? 0.367 18.773 -25.477 1.00 80.50 127 ALA A CA 1
ATOM 1008 C C . ALA A 1 127 ? -1.100 18.348 -25.307 1.00 80.50 127 ALA A C 1
ATOM 1010 O O . ALA A 1 127 ? -2.002 19.186 -25.253 1.00 80.50 127 ALA A O 1
ATOM 1011 N N . ARG A 1 128 ? -1.386 17.044 -25.245 1.00 78.38 128 ARG A N 1
ATOM 1012 C CA . ARG A 1 128 ? -2.735 16.524 -24.983 1.00 78.38 128 ARG A CA 1
ATOM 1013 C C . ARG A 1 128 ? -3.194 16.856 -23.570 1.00 78.38 128 ARG A C 1
ATOM 1015 O O . ARG A 1 128 ? -4.324 17.308 -23.407 1.00 78.38 128 ARG A O 1
ATOM 1022 N N . HIS A 1 129 ? -2.319 16.686 -22.584 1.00 76.50 129 HIS A N 1
ATOM 1023 C CA . HIS A 1 129 ? -2.619 17.052 -21.207 1.00 76.50 129 HIS A CA 1
ATOM 1024 C C . HIS A 1 129 ? -2.887 18.548 -21.078 1.00 76.50 129 HIS A C 1
ATOM 1026 O O . HIS A 1 129 ? -3.933 18.928 -20.570 1.00 76.50 129 HIS A O 1
ATOM 1032 N N . GLN A 1 130 ? -2.030 19.395 -21.653 1.00 75.12 130 GLN A N 1
ATOM 1033 C CA . GLN A 1 130 ? -2.229 20.844 -21.645 1.00 75.12 130 GLN A CA 1
ATOM 1034 C C . GLN A 1 130 ? -3.536 21.254 -22.344 1.00 75.12 130 GLN A C 1
ATOM 1036 O O . GLN A 1 130 ? -4.265 22.107 -21.841 1.00 75.12 130 GLN A O 1
ATOM 1041 N N . ARG A 1 131 ? -3.878 20.627 -23.481 1.00 77.31 131 ARG A N 1
ATOM 1042 C CA . ARG A 1 131 ? -5.152 20.871 -24.180 1.00 77.31 131 ARG A CA 1
ATOM 1043 C C . ARG A 1 131 ? -6.357 20.550 -23.300 1.00 77.31 131 ARG A C 1
ATOM 1045 O O . ARG A 1 131 ? -7.281 21.355 -23.239 1.00 77.31 131 ARG A O 1
ATOM 1052 N N . TYR A 1 132 ? -6.365 19.402 -22.628 1.00 63.78 132 TYR A N 1
ATOM 1053 C CA . TYR A 1 132 ? -7.504 19.002 -21.798 1.00 63.78 132 TYR A CA 1
ATOM 1054 C C . TYR A 1 132 ? -7.544 19.727 -20.454 1.00 63.78 132 TYR A C 1
ATOM 1056 O O . TYR A 1 132 ? -8.626 20.092 -20.006 1.00 63.78 132 TYR A O 1
ATOM 1064 N N . GLN A 1 133 ? -6.391 20.075 -19.890 1.00 66.81 133 GLN A N 1
ATOM 1065 C CA . GLN A 1 133 ? -6.300 20.943 -18.722 1.00 66.81 133 GLN A CA 1
ATOM 1066 C C . GLN A 1 133 ? -6.814 22.361 -19.021 1.00 66.81 133 GLN A C 1
ATOM 1068 O O . GLN A 1 133 ? -7.446 22.966 -18.171 1.00 66.81 133 GLN A O 1
ATOM 1073 N N . LEU A 1 134 ? -6.628 22.894 -20.232 1.00 60.34 134 LEU A N 1
ATOM 1074 C CA . LEU A 1 134 ? -7.206 24.190 -20.621 1.00 60.34 134 LEU A CA 1
ATOM 1075 C C . LEU A 1 134 ? -8.711 24.118 -20.928 1.00 60.34 134 LEU A C 1
ATOM 1077 O O . LEU A 1 134 ? -9.425 25.090 -20.703 1.00 60.34 134 LEU A O 1
ATOM 1081 N N . LEU A 1 135 ? -9.195 22.988 -21.453 1.00 53.03 135 LEU A N 1
ATOM 1082 C CA . LEU A 1 135 ? -10.607 22.793 -21.811 1.00 53.03 135 LEU A CA 1
ATOM 1083 C C . LEU A 1 135 ? -11.494 22.438 -20.609 1.00 53.03 135 LEU A C 1
ATOM 1085 O O . LEU A 1 135 ? -12.675 22.774 -20.613 1.00 53.03 135 LEU A O 1
ATOM 1089 N N . TYR A 1 136 ? -10.934 21.766 -19.601 1.00 54.03 136 TYR A N 1
ATOM 1090 C CA . TYR A 1 136 ? -11.681 21.228 -18.459 1.00 54.03 136 TYR A CA 1
ATOM 1091 C C . TYR A 1 136 ? -11.102 21.630 -17.092 1.00 54.03 136 TYR A C 1
ATOM 1093 O O . TYR A 1 136 ? -11.747 21.415 -16.070 1.00 54.03 136 TYR A O 1
ATOM 1101 N N . GLY A 1 137 ? -9.922 22.257 -17.037 1.00 51.19 137 GLY A N 1
ATOM 1102 C CA . GLY A 1 137 ? -9.246 22.656 -15.797 1.00 51.19 137 GLY A CA 1
ATOM 1103 C C . GLY A 1 137 ? -9.719 23.995 -15.242 1.00 51.19 137 GLY A C 1
ATOM 1104 O O . GLY A 1 137 ? -8.913 24.875 -14.948 1.00 51.19 137 GLY A O 1
ATOM 1105 N N . THR A 1 138 ? -11.031 24.164 -15.078 1.00 47.09 138 THR A N 1
ATOM 1106 C CA . THR A 1 138 ? -11.583 25.236 -14.241 1.00 47.09 138 THR A CA 1
ATOM 1107 C C . THR A 1 138 ? -12.541 24.653 -13.214 1.00 47.09 138 THR A C 1
ATOM 1109 O O . THR A 1 138 ? -13.749 24.589 -13.420 1.00 47.09 138 THR A O 1
ATOM 1112 N N . GLN A 1 139 ? -11.992 24.301 -12.056 1.00 42.59 139 GLN A N 1
ATOM 1113 C CA . GLN A 1 139 ? -12.701 24.498 -10.800 1.00 42.59 139 GLN A CA 1
ATOM 1114 C C . GLN A 1 139 ? -11.690 24.949 -9.743 1.00 42.59 139 GLN A C 1
ATOM 1116 O O . GLN A 1 139 ? -11.223 24.175 -8.913 1.00 42.59 139 GLN A O 1
ATOM 1121 N N . GLU A 1 140 ? -11.341 26.238 -9.774 1.00 43.19 140 GLU A N 1
ATOM 1122 C CA . GLU A 1 140 ? -10.914 26.901 -8.546 1.00 43.19 140 GLU A CA 1
ATOM 1123 C C . GLU A 1 140 ? -12.103 26.867 -7.583 1.00 43.19 140 GLU A C 1
ATOM 1125 O O . GLU A 1 140 ? -13.045 27.655 -7.683 1.00 43.19 140 GLU A O 1
ATOM 1130 N N . ARG A 1 141 ? -12.102 25.897 -6.666 1.00 36.69 141 ARG A N 1
ATOM 1131 C CA . ARG A 1 141 ? -13.039 25.880 -5.549 1.00 36.69 141 ARG A CA 1
ATOM 1132 C C . ARG A 1 141 ? -12.582 26.941 -4.551 1.00 36.69 141 ARG A C 1
ATOM 1134 O O . ARG A 1 141 ? -11.781 26.675 -3.660 1.00 36.69 141 ARG A O 1
ATOM 1141 N N . GLY A 1 142 ? -13.073 28.163 -4.749 1.00 33.62 142 GLY A N 1
ATOM 1142 C CA . GLY A 1 142 ? -12.997 29.225 -3.752 1.00 33.62 142 GLY A CA 1
ATOM 1143 C C . GLY A 1 142 ? -13.663 28.808 -2.430 1.00 33.62 142 GLY A C 1
ATOM 1144 O O . GLY A 1 142 ? -14.463 27.867 -2.394 1.00 33.62 142 GLY A O 1
ATOM 1145 N N . PRO A 1 143 ? -13.333 29.486 -1.321 1.00 50.19 143 PRO A N 1
ATOM 1146 C CA . PRO A 1 143 ? -13.668 29.026 0.015 1.00 50.19 143 PRO A CA 1
ATOM 1147 C C . PRO A 1 143 ? -15.124 29.353 0.341 1.00 50.19 143 PRO A C 1
ATOM 1149 O O . PRO A 1 143 ? -15.472 30.525 0.459 1.00 50.19 143 PRO A O 1
ATOM 1152 N N . SER A 1 144 ? -15.969 28.336 0.535 1.00 32.03 144 SER A N 1
ATOM 1153 C CA . SER A 1 144 ? -17.055 28.377 1.524 1.00 32.03 144 SER A CA 1
ATOM 1154 C C . SER A 1 144 ? -17.899 27.105 1.572 1.00 32.03 144 SER A C 1
ATOM 1156 O O . SER A 1 144 ? -18.277 26.542 0.550 1.00 32.03 144 SER A O 1
ATOM 1158 N N . SER A 1 145 ? -18.301 26.811 2.811 1.00 33.88 145 SER A N 1
ATOM 1159 C CA . SER A 1 145 ? -19.563 26.184 3.209 1.00 33.88 145 SER A CA 1
ATOM 1160 C C . SER A 1 145 ? -19.682 24.661 3.106 1.00 33.88 145 SER A C 1
ATOM 1162 O O . SER A 1 145 ? -20.174 24.105 2.129 1.00 33.88 145 SER A O 1
ATOM 1164 N N . SER A 1 146 ? -19.308 24.022 4.218 1.00 42.19 146 SER A N 1
ATOM 1165 C CA . SER A 1 146 ? -20.003 22.901 4.865 1.00 42.19 146 SER A CA 1
ATOM 1166 C C . SER A 1 146 ? -21.237 22.350 4.140 1.00 42.19 146 SER A C 1
ATOM 1168 O O . SER A 1 146 ? -22.311 22.936 4.237 1.00 42.19 146 SER A O 1
ATOM 1170 N N . HIS A 1 147 ? -21.113 21.156 3.566 1.00 29.98 147 HIS A N 1
ATOM 1171 C CA . HIS A 1 147 ? -22.152 20.137 3.670 1.00 29.98 147 HIS A CA 1
ATOM 1172 C C . HIS A 1 147 ? -21.487 18.767 3.788 1.00 29.98 147 HIS A C 1
ATOM 1174 O O . HIS A 1 147 ? -20.687 18.355 2.954 1.00 29.98 147 HIS A O 1
ATOM 1180 N N . VAL A 1 148 ? -21.802 18.120 4.904 1.00 42.53 148 VAL A N 1
ATOM 1181 C CA . VAL A 1 148 ? -21.419 16.770 5.299 1.00 42.53 148 VAL A CA 1
ATOM 1182 C C . VAL A 1 148 ? -21.836 15.777 4.214 1.00 42.53 148 VAL A C 1
ATOM 1184 O O . VAL A 1 148 ? -23.022 15.641 3.929 1.00 42.53 148 VAL A O 1
ATOM 1187 N N . ALA A 1 149 ? -20.867 15.058 3.657 1.00 30.36 149 ALA A N 1
ATOM 1188 C CA . ALA A 1 149 ? -21.084 13.760 3.033 1.00 30.36 149 ALA A CA 1
ATOM 1189 C C . ALA A 1 149 ? -19.894 12.873 3.403 1.00 30.36 149 ALA A C 1
ATOM 1191 O O . ALA A 1 149 ? -18.861 12.841 2.745 1.00 30.36 149 ALA A O 1
ATOM 1192 N N . SER A 1 150 ? -20.050 12.226 4.551 1.00 41.03 150 SER A N 1
ATOM 1193 C CA . SER A 1 150 ? -19.285 11.072 4.989 1.00 41.03 150 SER A CA 1
ATOM 1194 C C . SER A 1 150 ? -19.269 9.989 3.909 1.00 41.03 150 SER A C 1
ATOM 1196 O O . SER A 1 150 ? -20.337 9.490 3.553 1.00 41.03 150 SER A O 1
ATOM 1198 N N . ALA A 1 151 ? -18.079 9.622 3.445 1.00 38.56 151 ALA A N 1
ATOM 1199 C CA . ALA A 1 151 ? -17.623 8.249 3.228 1.00 38.56 151 ALA A CA 1
ATOM 1200 C C . ALA A 1 151 ? -16.283 8.313 2.485 1.00 38.56 151 ALA A C 1
ATOM 1202 O O . ALA A 1 151 ? -16.253 8.519 1.274 1.00 38.56 151 ALA A O 1
ATOM 1203 N N . ASP A 1 152 ? -15.186 8.119 3.220 1.00 37.84 152 ASP A N 1
ATOM 1204 C CA . ASP A 1 152 ? -13.972 7.529 2.658 1.00 37.84 152 ASP A CA 1
ATOM 1205 C C . ASP A 1 152 ? -14.378 6.192 2.032 1.00 37.84 152 ASP A C 1
ATOM 1207 O O . ASP A 1 152 ? -14.536 5.184 2.721 1.00 37.84 152 ASP A O 1
ATOM 1211 N N . CYS A 1 153 ? -14.630 6.174 0.728 1.00 37.03 153 CYS A N 1
ATOM 1212 C CA . CYS A 1 153 ? -14.694 4.922 -0.002 1.00 37.03 153 CYS A CA 1
ATOM 1213 C C . CYS A 1 153 ? -13.261 4.533 -0.356 1.00 37.03 153 CYS A C 1
ATOM 1215 O O . CYS A 1 153 ? -12.784 4.830 -1.450 1.00 37.03 153 CYS A O 1
ATOM 1217 N N . ASP A 1 154 ? -12.582 3.863 0.580 1.00 49.31 154 ASP A N 1
ATOM 1218 C CA . ASP A 1 154 ? -11.306 3.204 0.316 1.00 49.31 154 ASP A CA 1
ATOM 1219 C C . ASP A 1 154 ? -11.493 2.292 -0.911 1.00 49.31 154 ASP A C 1
ATOM 1221 O O . ASP A 1 154 ? -12.352 1.408 -0.941 1.00 49.31 154 ASP A O 1
ATOM 1225 N N . ILE A 1 155 ? -10.703 2.506 -1.964 1.00 45.34 155 ILE A N 1
ATOM 1226 C CA . ILE A 1 155 ? -10.734 1.713 -3.206 1.00 45.34 155 ILE A CA 1
ATOM 1227 C C . ILE A 1 155 ? -10.536 0.211 -2.897 1.00 45.34 155 ILE A C 1
ATOM 1229 O O . ILE A 1 155 ? -10.966 -0.662 -3.658 1.00 45.34 155 ILE A O 1
ATOM 1233 N N . ARG A 1 156 ? -9.945 -0.128 -1.741 1.00 51.31 156 ARG A N 1
ATOM 1234 C CA . ARG A 1 156 ? -9.843 -1.506 -1.235 1.00 51.31 156 ARG A CA 1
ATOM 1235 C C . ARG A 1 156 ? -11.186 -2.119 -0.857 1.00 51.31 156 ARG A C 1
ATOM 1237 O O . ARG A 1 156 ? -11.335 -3.327 -1.039 1.00 51.31 156 ARG A O 1
ATOM 1244 N N . ASP A 1 157 ? -12.156 -1.328 -0.408 1.00 50.47 157 ASP A N 1
ATOM 1245 C CA . ASP A 1 157 ? -13.508 -1.812 -0.125 1.00 50.47 157 ASP A CA 1
ATOM 1246 C C . ASP A 1 157 ? -14.242 -2.179 -1.424 1.00 50.47 157 ASP A C 1
ATOM 1248 O O . ASP A 1 157 ? -15.003 -3.148 -1.453 1.00 50.47 157 ASP A O 1
ATOM 1252 N N . GLN A 1 158 ? -13.927 -1.515 -2.544 1.00 46.47 158 GLN A N 1
ATOM 1253 C CA . GL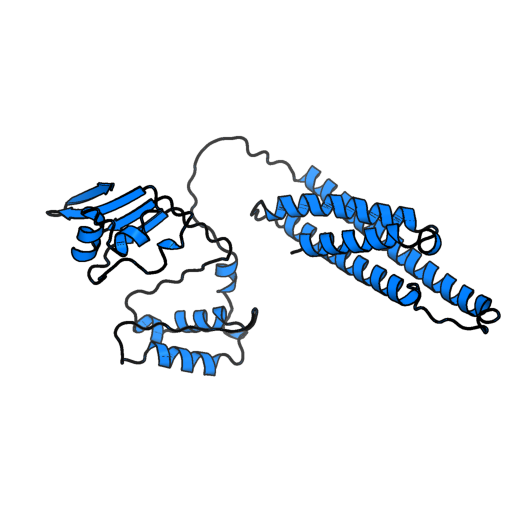N A 1 158 ? -14.440 -1.900 -3.866 1.00 46.47 158 GLN A CA 1
ATOM 1254 C C . GLN A 1 158 ? -13.828 -3.221 -4.371 1.00 46.47 158 GLN A C 1
ATOM 1256 O O . GLN A 1 158 ? -14.510 -4.009 -5.028 1.00 46.47 158 GLN A O 1
ATOM 1261 N N . ALA A 1 159 ? -12.577 -3.533 -4.004 1.00 51.09 159 ALA A N 1
ATOM 1262 C CA . ALA A 1 159 ? -11.936 -4.816 -4.318 1.00 51.09 159 ALA A CA 1
ATOM 1263 C C . ALA A 1 159 ? -12.538 -6.014 -3.550 1.00 51.09 159 ALA A C 1
ATOM 1265 O O . ALA A 1 159 ? -12.211 -7.165 -3.848 1.00 51.09 159 ALA A O 1
ATOM 1266 N N . LEU A 1 160 ? -13.425 -5.772 -2.578 1.00 54.19 160 LEU A N 1
ATOM 1267 C CA . LEU A 1 160 ? -14.154 -6.823 -1.862 1.00 54.19 160 LEU A CA 1
ATOM 1268 C C . LEU A 1 160 ? -15.370 -7.343 -2.651 1.00 54.19 160 LEU A C 1
ATOM 1270 O O . LEU A 1 160 ? -15.899 -8.403 -2.313 1.00 54.19 160 LEU A O 1
ATOM 1274 N N . LEU A 1 161 ? -15.775 -6.664 -3.731 1.00 54.28 161 LEU A N 1
ATOM 1275 C CA . LEU A 1 161 ? -16.896 -7.041 -4.606 1.00 54.28 161 LEU A CA 1
ATOM 1276 C C . LEU A 1 161 ? -16.506 -8.090 -5.669 1.00 54.28 161 LEU A C 1
ATOM 1278 O O . LEU A 1 161 ? -16.957 -8.041 -6.812 1.00 54.28 161 LEU A O 1
ATOM 1282 N N . ILE A 1 162 ? -15.650 -9.055 -5.319 1.00 55.81 162 ILE A N 1
ATOM 1283 C CA . ILE A 1 162 ? -15.279 -10.138 -6.241 1.00 55.81 162 ILE A CA 1
ATOM 1284 C C . ILE A 1 162 ? -16.390 -11.199 -6.260 1.00 55.81 162 ILE A C 1
ATOM 1286 O O . ILE A 1 162 ? -16.625 -11.914 -5.276 1.00 55.81 162 ILE A O 1
ATOM 1290 N N . GLU A 1 163 ? -17.037 -11.321 -7.420 1.00 56.97 163 GLU A N 1
ATOM 1291 C CA . GLU A 1 163 ? -17.997 -12.373 -7.765 1.00 56.97 163 GLU A CA 1
ATOM 1292 C C . GLU A 1 163 ? -17.425 -13.774 -7.490 1.00 56.97 163 GLU A C 1
ATOM 1294 O O . GLU A 1 163 ? -16.315 -14.107 -7.913 1.00 56.97 163 GLU A O 1
ATOM 1299 N N . GLU A 1 164 ? -18.198 -14.618 -6.799 1.00 53.59 164 GLU A N 1
ATOM 1300 C CA . GLU A 1 164 ? -17.799 -15.989 -6.433 1.00 53.59 164 GLU A CA 1
ATOM 1301 C C . GLU A 1 164 ? -17.422 -16.849 -7.645 1.00 53.59 164 GLU A C 1
ATOM 1303 O O . GLU A 1 164 ? -16.522 -17.679 -7.550 1.00 53.59 164 GLU A O 1
ATOM 1308 N N . ALA A 1 165 ? -18.028 -16.587 -8.806 1.00 53.22 165 ALA A N 1
ATOM 1309 C CA . ALA A 1 165 ? -17.828 -17.352 -10.033 1.00 53.22 165 ALA A CA 1
ATOM 1310 C C . ALA A 1 165 ? -16.411 -17.255 -10.638 1.00 53.22 165 ALA A C 1
ATOM 1312 O O . ALA A 1 165 ? -16.067 -18.059 -11.502 1.00 53.22 165 ALA A O 1
ATOM 1313 N N . LYS A 1 166 ? -15.578 -16.291 -10.213 1.00 57.53 166 LYS A N 1
ATOM 1314 C CA . LYS A 1 166 ? -14.205 -16.105 -10.731 1.00 57.53 166 LYS A CA 1
ATOM 1315 C C . LYS A 1 166 ? -13.114 -16.700 -9.835 1.00 57.53 166 LYS A C 1
ATOM 1317 O O . LYS A 1 166 ? -11.937 -16.613 -10.179 1.00 57.53 166 LYS A O 1
ATOM 1322 N N . LEU A 1 167 ? -13.475 -17.276 -8.689 1.00 64.81 167 LEU A N 1
ATOM 1323 C CA . LEU A 1 167 ? -12.518 -17.763 -7.697 1.00 64.81 167 LEU A CA 1
ATOM 1324 C C . LEU A 1 167 ? -12.340 -19.278 -7.814 1.00 64.81 167 LEU A C 1
ATOM 1326 O O . LEU A 1 167 ? -13.283 -20.038 -7.636 1.00 64.81 167 LEU A O 1
ATOM 1330 N N . VAL A 1 168 ? -11.110 -19.719 -8.081 1.00 73.50 168 VAL A N 1
ATOM 1331 C CA . VAL A 1 168 ? -10.740 -21.142 -8.139 1.00 73.50 168 VAL A CA 1
ATOM 1332 C C . VAL A 1 168 ? -9.749 -21.478 -7.027 1.00 73.50 168 VAL A C 1
ATOM 1334 O O . VAL A 1 168 ? -8.903 -20.660 -6.672 1.00 73.50 168 VAL A O 1
ATOM 1337 N N . GLY A 1 169 ? -9.851 -22.682 -6.460 1.00 79.00 169 GLY A N 1
ATOM 1338 C CA . GLY A 1 169 ? -8.890 -23.194 -5.472 1.00 79.00 169 GLY A CA 1
ATOM 1339 C C . GLY A 1 169 ? -9.011 -22.618 -4.054 1.00 79.00 169 GLY A C 1
ATOM 1340 O O . GLY A 1 169 ? -8.158 -22.900 -3.216 1.00 79.00 169 GLY A O 1
ATOM 1341 N N . ILE A 1 170 ? -10.058 -21.840 -3.757 1.00 83.69 170 ILE A N 1
ATOM 1342 C CA . ILE A 1 170 ? -10.254 -21.218 -2.435 1.00 83.69 170 ILE A CA 1
ATOM 1343 C C . ILE A 1 170 ? -11.046 -22.085 -1.446 1.00 83.69 170 ILE A C 1
ATOM 1345 O O . ILE A 1 170 ? -11.037 -21.799 -0.251 1.00 83.69 170 ILE A O 1
ATOM 1349 N N . ASP A 1 171 ? -11.709 -23.147 -1.912 1.00 86.50 171 ASP A N 1
ATOM 1350 C CA . ASP A 1 171 ? -12.645 -23.931 -1.095 1.00 86.50 171 ASP A CA 1
ATOM 1351 C C . ASP A 1 171 ? -11.972 -24.623 0.091 1.00 86.50 171 ASP A C 1
ATOM 1353 O O . ASP A 1 171 ? -12.495 -24.607 1.206 1.00 86.50 171 ASP A O 1
ATOM 1357 N N . GLN A 1 172 ? -10.802 -25.224 -0.140 1.00 89.44 172 GLN A N 1
ATOM 1358 C CA . GLN A 1 172 ? -10.072 -25.949 0.896 1.00 89.44 172 GLN A CA 1
ATOM 1359 C C . GLN A 1 172 ? -9.497 -24.990 1.960 1.00 89.44 172 GLN A C 1
ATOM 1361 O O . GLN A 1 172 ? -9.839 -25.162 3.133 1.00 89.44 172 GLN A O 1
ATOM 1366 N N . PRO A 1 173 ? -8.752 -23.919 1.598 1.00 90.88 173 PRO A N 1
ATOM 1367 C CA . PRO A 1 173 ? -8.321 -22.911 2.570 1.00 90.88 173 PRO A CA 1
ATOM 1368 C C . PRO A 1 173 ? -9.481 -22.249 3.327 1.00 90.88 173 PRO A C 1
ATOM 1370 O O . PRO A 1 173 ? -9.358 -21.960 4.517 1.00 90.88 173 PRO A O 1
ATOM 1373 N N . LYS A 1 174 ? -10.626 -22.024 2.663 1.00 92.31 174 LYS A N 1
ATOM 1374 C CA . LYS A 1 174 ? -11.825 -21.446 3.289 1.00 92.31 174 LYS A CA 1
ATOM 1375 C C . LYS A 1 174 ? -12.352 -22.356 4.400 1.00 92.31 174 LYS A C 1
ATOM 1377 O O . LYS A 1 174 ? -12.596 -21.879 5.506 1.00 92.31 174 LYS A O 1
ATOM 1382 N N . LYS A 1 175 ? -12.498 -23.658 4.129 1.00 92.00 175 LYS A N 1
ATOM 1383 C CA . LYS A 1 175 ? -12.970 -24.644 5.117 1.00 92.00 175 LYS A CA 1
ATOM 1384 C C . LYS A 1 175 ? -12.044 -24.738 6.326 1.00 92.00 175 LYS A C 1
ATOM 1386 O O . LYS A 1 175 ? -12.529 -24.733 7.453 1.00 92.00 175 LYS A O 1
ATOM 1391 N N . GLU A 1 176 ? -10.734 -24.768 6.098 1.00 92.69 176 GLU A N 1
ATOM 1392 C CA . GLU A 1 176 ? -9.733 -24.810 7.173 1.00 92.69 176 GLU A CA 1
ATOM 1393 C C . GLU A 1 176 ? -9.767 -23.555 8.054 1.00 92.69 176 GLU A C 1
ATOM 1395 O O . GLU A 1 176 ? -9.607 -23.633 9.275 1.00 92.69 176 GLU A O 1
ATOM 1400 N N . LEU A 1 177 ? -9.991 -22.383 7.451 1.00 93.38 177 LEU A N 1
ATOM 1401 C CA . LEU A 1 177 ? -10.093 -21.135 8.197 1.00 93.38 177 LEU A CA 1
ATOM 1402 C C . LEU A 1 177 ? -11.396 -21.073 9.010 1.00 93.38 177 LEU A C 1
ATOM 1404 O O . LEU A 1 177 ? -11.359 -20.708 10.183 1.00 93.38 177 LEU A O 1
ATOM 1408 N N . ILE A 1 178 ? -12.522 -21.509 8.433 1.00 92.25 178 ILE A N 1
ATOM 1409 C CA . ILE A 1 178 ? -13.807 -21.615 9.143 1.00 92.25 178 ILE A CA 1
ATOM 1410 C C . ILE A 1 178 ? -13.696 -22.574 10.330 1.00 92.25 178 ILE A C 1
ATOM 1412 O O . ILE A 1 178 ? -14.136 -22.222 11.422 1.00 92.25 178 ILE A O 1
ATOM 1416 N N . SER A 1 179 ? -13.066 -23.744 10.166 1.00 91.56 179 SER A N 1
ATOM 1417 C CA . SER A 1 179 ? -12.915 -24.690 11.278 1.00 91.56 179 SER A CA 1
ATOM 1418 C C . SER A 1 179 ? -12.090 -24.115 12.427 1.00 91.56 179 SER A C 1
ATOM 1420 O O . SER A 1 179 ? -12.388 -24.396 13.577 1.00 91.56 179 SER A O 1
ATOM 1422 N N . LYS A 1 180 ? -11.084 -23.273 12.146 1.00 89.62 180 LYS A N 1
ATOM 1423 C CA . LYS A 1 180 ? -10.298 -22.602 13.198 1.00 89.62 180 LYS A CA 1
ATOM 1424 C C . LYS A 1 180 ? -11.104 -21.543 13.955 1.00 89.62 180 LYS A C 1
ATOM 1426 O O . LYS A 1 180 ? -10.904 -21.377 15.157 1.00 89.62 180 LYS A O 1
ATOM 1431 N N . ILE A 1 181 ? -11.986 -20.831 13.252 1.00 88.81 181 ILE A N 1
ATOM 1432 C CA . ILE A 1 181 ? -12.824 -19.763 13.817 1.00 88.81 181 ILE A CA 1
ATOM 1433 C C . ILE A 1 181 ? -13.981 -20.338 14.642 1.00 88.81 181 ILE A C 1
ATOM 1435 O O . ILE A 1 181 ? -14.267 -19.815 15.712 1.00 88.81 181 ILE A O 1
ATOM 1439 N N . LEU A 1 182 ? -14.633 -21.396 14.151 1.00 87.44 182 LEU A N 1
ATOM 1440 C CA . LEU A 1 182 ? -15.819 -21.998 14.777 1.00 87.44 182 LEU A CA 1
ATOM 1441 C C . LEU A 1 182 ? -15.504 -23.080 15.816 1.00 87.44 182 LEU A C 1
ATOM 1443 O O . LEU A 1 182 ? -16.418 -23.622 16.429 1.00 87.44 182 LEU A O 1
ATOM 1447 N N . ASP A 1 183 ? -14.234 -23.427 15.995 1.00 82.31 183 ASP A N 1
ATOM 1448 C CA . ASP A 1 183 ? -13.807 -24.333 17.054 1.00 82.31 183 ASP A CA 1
ATOM 1449 C C . ASP A 1 183 ? -14.111 -23.729 18.448 1.00 82.31 183 ASP A C 1
ATOM 1451 O O . ASP A 1 183 ? -13.930 -22.530 18.654 1.00 82.31 183 ASP A O 1
ATOM 1455 N N . ASP A 1 184 ? -14.559 -24.530 19.414 1.00 69.44 184 ASP A N 1
ATOM 1456 C CA . ASP A 1 184 ? -15.282 -24.043 20.612 1.00 69.44 184 ASP A CA 1
ATOM 1457 C C . ASP A 1 184 ? -14.412 -24.005 21.889 1.00 69.44 184 ASP A C 1
ATOM 1459 O O . ASP A 1 184 ? -14.895 -24.010 23.018 1.00 69.44 184 ASP A O 1
ATOM 1463 N N . HIS A 1 185 ? -13.086 -24.027 21.728 1.00 67.31 185 HIS A N 1
ATOM 1464 C CA . HIS A 1 185 ? -12.148 -24.247 22.836 1.00 67.31 185 HIS A CA 1
ATOM 1465 C C . HIS A 1 185 ? -11.624 -22.981 23.541 1.00 67.31 185 HIS A C 1
ATOM 1467 O O . HIS A 1 185 ? -10.867 -23.110 24.504 1.00 67.31 185 HIS A O 1
ATOM 1473 N N . SER A 1 186 ? -11.987 -21.764 23.111 1.00 66.50 186 SER A N 1
ATOM 1474 C CA . SER A 1 186 ? -11.576 -20.538 23.820 1.00 66.50 186 SER A CA 1
ATOM 1475 C C . SER A 1 186 ? -12.508 -19.343 23.595 1.00 66.50 186 SER A C 1
ATOM 1477 O O . SER A 1 186 ? -13.067 -19.169 22.516 1.00 66.50 186 SER A O 1
ATOM 1479 N N . HIS A 1 187 ? -12.627 -18.486 24.617 1.00 66.94 187 HIS A N 1
ATOM 1480 C CA . HIS A 1 187 ? -13.467 -17.278 24.597 1.00 66.94 187 HIS A CA 1
ATOM 1481 C C . HIS A 1 187 ? -12.881 -16.121 23.761 1.00 66.94 187 HIS A C 1
ATOM 1483 O O . HIS A 1 187 ? -13.625 -15.252 23.316 1.00 66.94 187 HIS A O 1
ATOM 1489 N N . LEU A 1 188 ? -11.565 -16.118 23.516 1.00 77.56 188 LEU A N 1
ATOM 1490 C CA . LEU A 1 188 ? -10.854 -15.153 22.669 1.00 77.56 188 LEU A CA 1
ATOM 1491 C C . LEU A 1 188 ? -9.925 -15.912 21.714 1.00 77.56 188 LEU A C 1
ATOM 1493 O O . LEU A 1 188 ? -9.177 -16.800 22.136 1.00 77.56 188 LEU A O 1
ATOM 1497 N N . LYS A 1 189 ? -9.984 -15.581 20.419 1.00 81.56 189 LYS A N 1
ATOM 1498 C CA . LYS A 1 189 ? -9.191 -16.225 19.362 1.00 81.56 189 LYS A CA 1
ATOM 1499 C C . LYS A 1 189 ? -8.615 -15.197 18.403 1.00 81.56 189 LYS A C 1
ATOM 1501 O O . LYS A 1 189 ? -9.336 -14.351 17.885 1.00 81.56 189 LYS A O 1
ATOM 1506 N N . LEU A 1 190 ? -7.323 -15.341 18.114 1.00 85.81 190 LEU A N 1
ATOM 1507 C CA . LEU A 1 190 ? -6.631 -14.602 17.065 1.00 85.81 190 LEU A CA 1
ATOM 1508 C C . LEU A 1 190 ? -6.227 -15.568 15.952 1.00 85.81 190 LEU A C 1
ATOM 1510 O O . LEU A 1 190 ? -5.526 -16.550 16.193 1.00 85.81 190 LEU A O 1
ATOM 1514 N N . VAL A 1 191 ? -6.640 -15.268 14.721 1.00 90.31 191 VAL A N 1
ATOM 1515 C CA . VAL A 1 191 ? -6.261 -16.038 13.534 1.00 90.31 191 VAL A CA 1
ATOM 1516 C C . VAL A 1 191 ? -5.554 -15.115 12.550 1.00 90.31 191 VAL A C 1
ATOM 1518 O O . VAL A 1 191 ? -6.109 -14.103 12.135 1.00 90.31 191 VAL A O 1
ATOM 1521 N N . SER A 1 192 ? -4.327 -15.472 12.170 1.00 91.75 192 SER A N 1
ATOM 1522 C CA . SER A 1 192 ? -3.507 -14.695 11.236 1.00 91.75 192 SER A CA 1
ATOM 1523 C C . SER A 1 192 ? -3.365 -15.408 9.890 1.00 91.75 192 SER A C 1
ATOM 1525 O O . SER A 1 192 ? -3.117 -16.615 9.841 1.00 91.75 192 SER A O 1
ATOM 1527 N N . VAL A 1 193 ? -3.507 -14.656 8.793 1.00 92.81 193 VAL A N 1
ATOM 1528 C CA . VAL A 1 193 ? -3.328 -15.133 7.411 1.00 92.81 193 VAL A CA 1
ATOM 1529 C C . VAL A 1 193 ? -2.163 -14.373 6.775 1.00 92.81 193 VAL A C 1
ATOM 1531 O O . VAL A 1 193 ? -2.286 -13.202 6.419 1.00 92.81 193 VAL A O 1
ATOM 1534 N N . VAL A 1 194 ? -1.023 -15.047 6.614 1.00 91.75 194 VAL A N 1
ATOM 1535 C CA . VAL A 1 194 ? 0.244 -14.446 6.161 1.00 91.75 194 VAL A CA 1
ATOM 1536 C C . VAL A 1 194 ? 0.660 -15.012 4.804 1.00 91.75 194 VAL A C 1
ATOM 1538 O O . VAL A 1 194 ? 0.387 -16.163 4.480 1.00 91.75 194 VAL A O 1
ATOM 1541 N N . GLY A 1 195 ? 1.320 -14.192 3.987 1.00 88.94 195 GLY A N 1
ATOM 1542 C CA . GLY A 1 195 ? 1.859 -14.591 2.687 1.00 88.94 195 GLY A CA 1
ATOM 1543 C C . GLY A 1 195 ? 2.213 -13.384 1.823 1.00 88.94 195 GLY A C 1
ATOM 1544 O O . GLY A 1 195 ? 1.859 -12.249 2.153 1.00 88.94 195 GLY A O 1
ATOM 1545 N N . MET A 1 196 ? 2.870 -13.619 0.690 1.00 90.44 196 MET A N 1
ATOM 1546 C CA . MET A 1 196 ? 3.272 -12.568 -0.254 1.00 90.44 196 MET A CA 1
ATOM 1547 C C . MET A 1 196 ? 2.083 -11.730 -0.763 1.00 90.44 196 MET A C 1
ATOM 1549 O O . MET A 1 196 ? 0.921 -12.156 -0.718 1.00 90.44 196 MET A O 1
ATOM 1553 N N . GLY A 1 197 ? 2.363 -10.506 -1.218 1.00 84.06 197 GLY A N 1
ATOM 1554 C CA . GLY A 1 197 ? 1.370 -9.635 -1.856 1.00 84.06 197 GLY A CA 1
ATOM 1555 C C . GLY A 1 197 ? 0.728 -10.303 -3.079 1.00 84.06 197 GLY A C 1
ATOM 1556 O O . GLY A 1 197 ? 1.364 -11.107 -3.749 1.00 84.06 197 GLY A O 1
ATOM 1557 N N . GLY A 1 198 ? -0.550 -10.018 -3.344 1.00 79.75 198 GLY A N 1
ATOM 1558 C CA . GLY A 1 198 ? -1.264 -10.552 -4.515 1.00 79.75 198 GLY A CA 1
ATOM 1559 C C . GLY A 1 198 ? -1.785 -11.994 -4.408 1.00 79.75 198 GLY A C 1
ATOM 1560 O O . GLY A 1 198 ? -2.561 -12.405 -5.259 1.00 79.75 198 GLY A O 1
ATOM 1561 N N . LEU A 1 199 ? -1.467 -12.748 -3.347 1.00 83.62 199 LEU A N 1
ATOM 1562 C CA . LEU A 1 199 ? -1.924 -14.143 -3.170 1.00 83.62 199 LEU A CA 1
ATOM 1563 C C . LEU A 1 199 ? -3.423 -14.320 -2.830 1.00 83.62 199 LEU A C 1
ATOM 1565 O O . LEU A 1 199 ? -3.849 -15.423 -2.507 1.00 83.62 199 LEU A O 1
ATOM 1569 N N . GLY A 1 200 ? -4.225 -13.252 -2.819 1.00 84.75 200 GLY A N 1
ATOM 1570 C CA . GLY A 1 200 ? -5.659 -13.352 -2.503 1.00 84.75 200 GLY A CA 1
ATOM 1571 C C . GLY A 1 200 ? -5.996 -13.555 -1.017 1.00 84.75 200 GLY A C 1
ATOM 1572 O O . GLY A 1 200 ? -7.097 -13.988 -0.696 1.00 84.75 200 GLY A O 1
ATOM 1573 N N . LYS A 1 201 ? -5.087 -13.219 -0.088 1.00 91.06 201 LYS A N 1
ATOM 1574 C CA . LYS A 1 201 ? -5.310 -13.352 1.371 1.00 91.06 201 LYS A CA 1
ATOM 1575 C C . LYS A 1 201 ? -6.562 -12.614 1.850 1.00 91.06 201 LYS A C 1
ATOM 1577 O O . LYS A 1 201 ? -7.420 -13.209 2.492 1.00 91.06 201 LYS A O 1
ATOM 1582 N N . THR A 1 202 ? -6.682 -11.334 1.497 1.00 87.31 202 THR A N 1
ATOM 1583 C CA . THR A 1 202 ? -7.849 -10.508 1.840 1.00 87.31 202 THR A CA 1
ATOM 1584 C C . THR A 1 202 ? -9.123 -11.092 1.240 1.00 87.31 202 THR A C 1
ATOM 1586 O O . THR A 1 202 ? -10.146 -11.133 1.910 1.00 87.31 202 THR A O 1
ATOM 1589 N N . THR A 1 203 ? -9.051 -11.629 0.018 1.00 87.12 203 THR A N 1
ATOM 1590 C CA . THR A 1 203 ? -10.176 -12.299 -0.643 1.00 87.12 203 THR A CA 1
ATOM 1591 C C . THR A 1 203 ? -10.612 -13.557 0.106 1.00 87.12 203 THR A C 1
ATOM 1593 O O . THR A 1 203 ? -11.805 -13.740 0.331 1.00 87.12 203 THR A O 1
ATOM 1596 N N . LEU A 1 204 ? -9.669 -14.395 0.551 1.00 90.00 204 LEU A N 1
ATOM 1597 C CA . LEU A 1 204 ? -9.962 -15.579 1.362 1.00 90.00 204 LEU A CA 1
ATOM 1598 C C . LEU A 1 204 ? -10.650 -15.197 2.680 1.00 90.00 204 LEU A C 1
ATOM 1600 O O . LEU A 1 204 ? -11.707 -15.738 2.999 1.00 90.00 204 LEU A O 1
ATOM 1604 N N . VAL A 1 205 ? -10.079 -14.237 3.417 1.00 92.00 205 VAL A N 1
ATOM 1605 C CA . VAL A 1 205 ? -10.646 -13.761 4.690 1.00 92.00 205 VAL A CA 1
ATOM 1606 C C . VAL A 1 205 ? -12.024 -13.145 4.469 1.00 92.00 205 VAL A C 1
ATOM 1608 O O . VAL A 1 205 ? -12.942 -13.435 5.228 1.00 92.00 205 VAL A O 1
ATOM 1611 N N . LYS A 1 206 ? -12.215 -12.377 3.391 1.00 89.38 206 LYS A N 1
ATOM 1612 C CA . LYS A 1 206 ? -13.516 -11.800 3.039 1.00 89.38 206 LYS A CA 1
ATOM 1613 C C . LYS A 1 206 ? -14.566 -12.877 2.760 1.00 89.38 206 LYS A C 1
ATOM 1615 O O . LYS A 1 206 ? -15.671 -12.789 3.281 1.00 89.38 206 LYS A O 1
ATOM 1620 N N . LYS A 1 207 ? -14.222 -13.939 2.021 1.00 88.75 207 LYS A N 1
ATOM 1621 C CA . LYS A 1 207 ? -15.137 -15.070 1.767 1.00 88.75 207 LYS A CA 1
ATOM 1622 C C . LYS A 1 207 ? -15.495 -15.865 3.021 1.00 88.75 207 LYS A C 1
ATOM 1624 O O . LYS A 1 207 ? -16.562 -16.470 3.052 1.00 88.75 207 LYS A O 1
ATOM 1629 N N . VAL A 1 208 ? -14.623 -15.889 4.026 1.00 91.44 208 VAL A N 1
ATOM 1630 C CA . VAL A 1 208 ? -14.922 -16.480 5.338 1.00 91.44 208 VAL A CA 1
ATOM 1631 C C . VAL A 1 208 ? -15.777 -15.542 6.184 1.00 91.44 208 VAL A C 1
ATOM 1633 O O . VAL A 1 208 ? -16.757 -15.988 6.764 1.00 91.44 208 VAL A O 1
ATOM 1636 N N . TYR A 1 209 ? -15.460 -14.247 6.199 1.00 90.56 209 TYR A N 1
ATOM 1637 C CA . TYR A 1 209 ? -16.253 -13.220 6.875 1.00 90.56 209 TYR A CA 1
ATOM 1638 C C . TYR A 1 209 ? -17.698 -13.178 6.360 1.00 90.56 209 TYR A C 1
ATOM 1640 O O . TYR A 1 209 ? -18.637 -13.034 7.139 1.00 90.56 209 TYR A O 1
ATOM 1648 N N . ASP A 1 210 ? -17.888 -13.333 5.047 1.00 89.19 210 ASP A N 1
ATOM 1649 C CA . ASP A 1 210 ? -19.212 -13.339 4.427 1.00 89.19 210 ASP A CA 1
ATOM 1650 C C . ASP A 1 210 ? -19.942 -14.689 4.493 1.00 89.19 210 ASP A C 1
ATOM 1652 O O . ASP A 1 210 ? -21.105 -14.760 4.094 1.00 89.19 210 ASP A O 1
ATOM 1656 N N . ASP A 1 211 ? -19.306 -15.736 5.024 1.00 90.62 211 ASP A N 1
ATOM 1657 C CA . ASP A 1 211 ? -19.895 -17.068 5.123 1.00 90.62 211 ASP A CA 1
ATOM 1658 C C . ASP A 1 211 ? -21.071 -17.109 6.113 1.00 90.62 211 ASP A C 1
ATOM 1660 O O . ASP A 1 211 ? -21.007 -16.582 7.227 1.00 90.62 211 ASP A O 1
ATOM 1664 N N . ALA A 1 212 ? -22.156 -17.777 5.716 1.00 90.00 212 ALA A N 1
ATOM 1665 C CA . ALA A 1 212 ? -23.375 -17.856 6.512 1.00 90.00 212 ALA A CA 1
ATOM 1666 C C . ALA A 1 212 ? -23.171 -18.568 7.861 1.00 90.00 212 ALA A C 1
ATOM 1668 O O . ALA A 1 212 ? -23.805 -18.187 8.846 1.00 90.00 212 ALA A O 1
ATOM 1669 N N . ALA A 1 213 ? -22.295 -19.578 7.931 1.00 90.06 213 ALA A N 1
ATOM 1670 C CA . ALA A 1 213 ? -22.015 -20.279 9.184 1.00 90.06 213 ALA A CA 1
ATOM 1671 C C . ALA A 1 213 ? -21.278 -19.369 10.175 1.00 90.06 213 ALA A C 1
ATOM 1673 O O . ALA A 1 213 ? -21.605 -19.356 11.360 1.00 90.06 213 ALA A O 1
ATOM 1674 N N . VAL A 1 214 ? -20.341 -18.558 9.674 1.00 89.81 214 VAL A N 1
ATOM 1675 C CA . VAL A 1 214 ? -19.597 -17.578 10.475 1.00 89.81 214 VAL A CA 1
ATOM 1676 C C . VAL A 1 214 ? -20.533 -16.477 10.967 1.00 89.81 214 VAL A C 1
ATOM 1678 O O . VAL A 1 214 ? -20.622 -16.247 12.170 1.00 89.81 214 VAL A O 1
ATOM 1681 N N . LYS A 1 215 ? -21.312 -15.857 10.073 1.00 89.00 215 LYS A N 1
ATOM 1682 C CA . LYS A 1 215 ? -22.268 -14.797 10.445 1.00 89.00 215 LYS A CA 1
ATOM 1683 C C . LYS A 1 215 ? -23.323 -15.252 11.454 1.00 89.00 215 LYS A C 1
ATOM 1685 O O . LYS A 1 215 ? -23.801 -14.441 12.233 1.00 89.00 215 LYS A O 1
ATOM 1690 N N . LYS A 1 216 ? -23.691 -16.536 11.456 1.00 88.88 216 LYS A N 1
ATOM 1691 C CA . LYS A 1 216 ? -24.653 -17.090 12.418 1.00 88.88 216 LYS A CA 1
ATOM 1692 C C . LYS A 1 216 ? -24.064 -17.281 13.821 1.00 88.88 216 LYS A C 1
ATOM 1694 O O . LYS A 1 216 ? -24.813 -17.211 14.791 1.00 88.88 216 LYS A O 1
ATOM 1699 N N . GLN A 1 217 ? -22.763 -17.547 13.931 1.00 86.12 217 GLN A N 1
ATOM 1700 C CA . GLN A 1 217 ? -22.09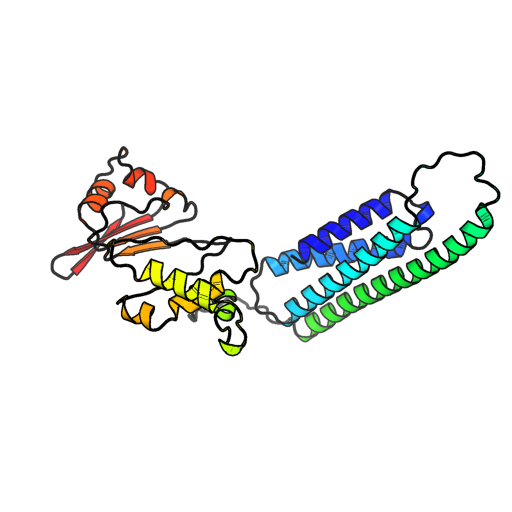6 -17.802 15.211 1.00 86.12 217 GLN A CA 1
ATOM 1701 C C . GLN A 1 217 ? -21.852 -16.509 16.004 1.00 86.12 217 GLN A C 1
ATOM 1703 O O . GLN A 1 217 ? -21.967 -16.502 17.228 1.00 86.12 217 GLN A O 1
ATOM 1708 N N . PHE A 1 218 ? -21.517 -15.413 15.318 1.00 84.94 218 PHE A N 1
ATOM 1709 C CA . PHE A 1 218 ? -21.173 -14.140 15.954 1.00 84.94 218 PHE A CA 1
ATOM 1710 C C . PHE A 1 218 ? -22.357 -13.171 15.927 1.00 84.94 218 PHE A C 1
ATOM 1712 O O . PHE A 1 218 ? -22.833 -12.803 14.858 1.00 84.94 218 PHE A O 1
ATOM 1719 N N . GLN A 1 219 ? -22.800 -12.713 17.104 1.00 82.31 219 GLN A N 1
ATOM 1720 C CA . GLN A 1 219 ? -23.885 -11.722 17.224 1.00 82.31 219 GLN A CA 1
ATOM 1721 C C . GLN A 1 219 ? -23.530 -10.386 16.553 1.00 82.31 219 GLN A C 1
ATOM 1723 O O . GLN A 1 219 ? -24.403 -9.714 16.009 1.00 82.31 219 GLN A O 1
ATOM 1728 N N . SER A 1 220 ? -22.243 -10.035 16.576 1.00 80.50 220 SER A N 1
ATOM 1729 C CA . SER A 1 220 ? -21.692 -8.810 16.006 1.00 80.50 220 SER A CA 1
ATOM 1730 C C . SER A 1 220 ? -20.400 -9.124 15.262 1.00 80.50 220 SER A C 1
ATOM 1732 O O . SER A 1 220 ? -19.587 -9.922 15.727 1.00 80.50 220 SER A O 1
ATOM 1734 N N . HIS A 1 221 ? -20.187 -8.470 14.122 1.00 82.00 221 HIS A N 1
ATOM 1735 C CA . HIS A 1 221 ? -18.962 -8.597 13.340 1.00 82.00 221 HIS A CA 1
ATOM 1736 C C . HIS A 1 221 ? -18.610 -7.265 12.671 1.00 82.00 221 HIS A C 1
ATOM 1738 O O . HIS A 1 221 ? -19.477 -6.573 12.139 1.00 82.00 221 HIS A O 1
ATOM 1744 N N . ALA A 1 222 ? -17.325 -6.921 12.641 1.00 83.88 222 ALA A N 1
ATOM 1745 C CA . ALA A 1 222 ? -16.823 -5.704 12.010 1.00 83.88 222 ALA A CA 1
ATOM 1746 C C . ALA A 1 222 ? -15.742 -6.050 10.983 1.00 83.88 222 ALA A C 1
ATOM 1748 O O . ALA A 1 222 ? -14.991 -7.008 11.165 1.00 83.88 222 ALA A O 1
ATOM 1749 N N . TRP A 1 223 ? -15.690 -5.285 9.895 1.00 82.88 223 TRP A N 1
ATOM 1750 C CA . TRP A 1 223 ? -14.601 -5.327 8.926 1.00 82.88 223 TRP A CA 1
ATOM 1751 C C . TRP A 1 223 ? -13.878 -3.989 8.981 1.00 82.88 223 TRP A C 1
ATOM 1753 O O . TRP A 1 223 ? -14.512 -2.949 8.833 1.00 82.88 223 TRP A O 1
ATOM 1763 N N . ILE A 1 224 ? -12.571 -4.022 9.223 1.00 80.56 224 ILE A N 1
ATOM 1764 C CA . ILE A 1 224 ? -11.747 -2.821 9.350 1.00 80.56 224 ILE A CA 1
ATOM 1765 C C . ILE A 1 224 ? -10.572 -2.967 8.390 1.00 80.56 224 ILE A C 1
ATOM 1767 O O . ILE A 1 224 ? -9.808 -3.932 8.473 1.00 80.56 224 ILE A O 1
ATOM 1771 N N . THR A 1 225 ? -10.428 -2.006 7.484 1.00 76.62 225 THR A N 1
ATOM 1772 C CA . THR A 1 225 ? -9.289 -1.917 6.572 1.00 76.62 225 THR A CA 1
ATOM 1773 C C . THR A 1 225 ? -8.262 -0.958 7.172 1.00 76.62 225 THR A C 1
ATOM 1775 O O . THR A 1 225 ? -8.567 0.199 7.435 1.00 76.62 225 THR A O 1
ATOM 1778 N N . VAL A 1 226 ? -7.033 -1.433 7.397 1.00 78.19 226 VAL A N 1
ATOM 1779 C CA . VAL A 1 226 ? -5.915 -0.601 7.875 1.00 78.19 226 VAL A CA 1
ATOM 1780 C C . VAL A 1 226 ? -4.878 -0.484 6.759 1.00 78.19 226 VAL A C 1
ATOM 1782 O O . VAL A 1 226 ? -4.442 -1.486 6.179 1.00 78.19 226 VAL A O 1
ATOM 1785 N N . SER A 1 227 ? -4.512 0.747 6.404 1.00 73.75 227 SER A N 1
ATOM 1786 C CA . SER A 1 227 ? -3.535 1.050 5.354 1.00 73.75 227 SER A CA 1
ATOM 1787 C C . SER A 1 227 ? -2.151 1.364 5.949 1.00 73.75 227 SER A C 1
ATOM 1789 O O . SER A 1 227 ? -1.995 1.431 7.163 1.00 73.75 227 SER A O 1
ATOM 1791 N N . GLN A 1 228 ? -1.121 1.511 5.105 1.00 71.62 228 GLN A N 1
ATOM 1792 C CA . GLN A 1 228 ? 0.193 1.982 5.580 1.00 71.62 228 GLN A CA 1
ATOM 1793 C C . GLN A 1 228 ? 0.140 3.452 6.014 1.00 71.62 228 GLN A C 1
ATOM 1795 O O . GLN A 1 228 ? 0.842 3.837 6.941 1.00 71.62 228 GLN A O 1
ATOM 1800 N N . ASN A 1 229 ? -0.721 4.242 5.372 1.00 68.62 229 ASN A N 1
ATOM 1801 C CA . ASN A 1 229 ? -0.983 5.634 5.713 1.00 68.62 229 ASN A CA 1
ATOM 1802 C C . ASN A 1 229 ? -2.223 5.676 6.611 1.00 68.62 229 ASN A C 1
ATOM 1804 O O . ASN A 1 229 ? -3.291 6.134 6.207 1.00 68.62 229 ASN A O 1
ATOM 1808 N N . PHE A 1 230 ? -2.115 5.080 7.797 1.00 72.62 230 PHE A N 1
ATOM 1809 C CA . PHE A 1 230 ? -3.192 5.076 8.778 1.00 72.62 230 PHE A CA 1
ATOM 1810 C C . PHE A 1 230 ? -3.004 6.243 9.747 1.00 72.62 230 PHE A C 1
ATOM 1812 O O . PHE A 1 230 ? -2.124 6.206 10.604 1.00 72.62 230 PHE A O 1
ATOM 1819 N N . HIS A 1 231 ? -3.840 7.272 9.601 1.00 74.50 231 HIS A N 1
ATOM 1820 C CA . HIS A 1 231 ? -3.811 8.478 10.430 1.00 74.50 231 HIS A CA 1
ATOM 1821 C C . HIS A 1 231 ? -4.960 8.465 11.443 1.00 74.50 231 HIS A C 1
ATOM 1823 O O . HIS A 1 231 ? -6.030 9.026 11.203 1.00 74.50 231 HIS A O 1
ATOM 1829 N N . LEU A 1 232 ? -4.749 7.822 12.593 1.00 81.56 232 LEU A N 1
ATOM 1830 C CA . LEU A 1 232 ? -5.740 7.787 13.669 1.00 81.56 232 LEU A CA 1
ATOM 1831 C C . LEU A 1 232 ? -5.521 8.944 14.643 1.00 81.56 232 LEU A C 1
ATOM 1833 O O . LEU A 1 232 ? -4.660 8.877 15.512 1.00 81.56 232 LEU A O 1
ATOM 1837 N N . GLN A 1 233 ? -6.316 10.005 14.503 1.00 84.50 233 GLN A N 1
ATOM 1838 C CA . GLN A 1 233 ? -6.226 11.175 15.387 1.00 84.50 233 GLN A CA 1
ATOM 1839 C C . GLN A 1 233 ? -7.113 11.072 16.627 1.00 84.50 233 GLN A C 1
ATOM 1841 O O . GLN A 1 233 ? -6.833 11.735 17.623 1.00 84.50 233 GLN A O 1
ATOM 1846 N N . GLN A 1 234 ? -8.176 10.270 16.580 1.00 85.50 234 GLN A N 1
ATOM 1847 C CA . GLN A 1 234 ? -9.104 10.088 17.693 1.00 85.50 234 GLN A CA 1
ATOM 1848 C C . GLN A 1 234 ? -9.476 8.617 17.809 1.00 85.50 234 GLN A C 1
ATOM 1850 O O . GLN A 1 234 ? -9.772 7.974 16.801 1.00 85.50 234 GLN A O 1
ATOM 1855 N N . PHE A 1 235 ? -9.484 8.093 19.029 1.00 86.31 235 PHE A N 1
ATOM 1856 C CA . PHE A 1 235 ? -9.857 6.711 19.297 1.00 86.31 235 PHE A CA 1
ATOM 1857 C C . PHE A 1 235 ? -10.791 6.647 20.499 1.00 86.31 235 PHE A C 1
ATOM 1859 O O . PHE A 1 235 ? -10.573 7.345 21.481 1.00 86.31 235 PHE A O 1
ATOM 1866 N N . LEU A 1 236 ? -11.845 5.837 20.416 1.00 85.12 236 LEU A N 1
ATOM 1867 C CA . LEU A 1 236 ? -12.816 5.654 21.491 1.00 85.12 236 LEU A CA 1
ATOM 1868 C C . LEU A 1 236 ? -12.944 4.165 21.789 1.00 85.12 236 LEU A C 1
ATOM 1870 O O . LEU A 1 236 ? -13.334 3.386 20.919 1.00 85.12 236 LEU A O 1
ATOM 1874 N N . ILE A 1 237 ? -12.660 3.794 23.030 1.00 83.75 237 ILE A N 1
ATOM 1875 C CA . ILE A 1 237 ? -12.950 2.470 23.568 1.00 83.75 237 ILE A CA 1
ATOM 1876 C C . ILE A 1 237 ? -14.165 2.636 24.465 1.00 83.75 237 ILE A C 1
ATOM 1878 O O . ILE A 1 237 ? -14.097 3.369 25.449 1.00 83.75 237 ILE A O 1
ATOM 1882 N N . ALA A 1 238 ? -15.286 2.000 24.117 1.00 83.75 238 ALA A N 1
ATOM 1883 C CA . ALA A 1 238 ? -16.487 2.096 24.931 1.00 83.75 238 ALA A CA 1
ATOM 1884 C C . ALA A 1 238 ? -17.273 0.787 25.063 1.00 83.75 238 ALA A C 1
ATOM 1886 O O . ALA A 1 238 ? -17.321 -0.012 24.129 1.00 83.75 238 ALA A O 1
ATOM 1887 N N . GLY A 1 239 ? -17.914 0.587 26.220 1.00 78.06 239 GLY A N 1
ATOM 1888 C CA . GLY A 1 239 ? -18.778 -0.569 26.494 1.00 78.06 239 GLY A CA 1
ATOM 1889 C C . GLY A 1 239 ? -18.018 -1.882 26.714 1.00 78.06 239 GLY A C 1
ATOM 1890 O O . GLY A 1 239 ? -18.596 -2.967 26.617 1.00 78.06 239 GLY A O 1
ATOM 1891 N N . CYS A 1 240 ? -16.718 -1.807 27.001 1.00 75.62 240 CYS A N 1
ATOM 1892 C CA . CYS A 1 240 ? -15.841 -2.959 27.201 1.00 75.62 240 CYS A CA 1
ATOM 1893 C C . CYS A 1 240 ? -15.715 -3.318 28.691 1.00 75.62 240 CYS A C 1
ATOM 1895 O O . CYS A 1 240 ? -14.637 -3.242 29.271 1.00 75.62 240 CYS A O 1
ATOM 1897 N N . LYS A 1 241 ? -16.817 -3.745 29.319 1.00 74.81 241 LYS A N 1
ATOM 1898 C CA . LYS A 1 241 ? -16.888 -4.016 30.775 1.00 74.81 241 LYS A CA 1
ATOM 1899 C C . LYS A 1 241 ? -16.016 -5.169 31.278 1.00 74.81 241 LYS A C 1
ATOM 1901 O O . LYS A 1 241 ? -15.836 -5.310 32.478 1.00 74.81 241 LYS A O 1
ATOM 1906 N N . LEU A 1 242 ? -15.528 -6.011 30.370 1.00 73.69 242 LEU A N 1
ATOM 1907 C CA . LEU A 1 242 ? -14.676 -7.167 30.671 1.00 73.69 242 LEU A CA 1
ATOM 1908 C C . LEU A 1 242 ? -13.193 -6.905 30.368 1.00 73.69 242 LEU A C 1
ATOM 1910 O O . LEU A 1 242 ? -12.394 -7.832 30.385 1.00 73.69 242 LEU A O 1
ATOM 1914 N N . MET A 1 243 ? -12.836 -5.678 29.990 1.00 74.06 243 MET A N 1
ATOM 1915 C CA . MET A 1 243 ? -11.453 -5.317 29.700 1.00 74.06 243 MET A CA 1
ATOM 1916 C C . MET A 1 243 ? -10.701 -5.132 31.022 1.00 74.06 243 MET A C 1
ATOM 1918 O O . MET A 1 243 ? -11.162 -4.382 31.870 1.00 74.06 243 MET A O 1
ATOM 1922 N N . GLU A 1 244 ? -9.577 -5.820 31.206 1.00 74.88 244 GLU A N 1
ATOM 1923 C CA . GLU A 1 244 ? -8.786 -5.783 32.454 1.00 74.88 244 GLU A CA 1
ATOM 1924 C C . GLU A 1 244 ? -7.623 -4.771 32.398 1.00 74.88 244 GLU A C 1
ATOM 1926 O O . GLU A 1 244 ? -6.971 -4.531 33.401 1.00 74.88 244 GLU A O 1
ATOM 1931 N N . GLY A 1 245 ? -7.359 -4.169 31.234 1.00 77.00 245 GLY A N 1
ATOM 1932 C CA . GLY A 1 245 ? -6.265 -3.216 31.022 1.00 77.00 245 GLY A CA 1
ATOM 1933 C C . GLY A 1 245 ? -6.324 -2.597 29.629 1.00 77.00 245 GLY A C 1
ATOM 1934 O O . GLY A 1 245 ? -7.087 -3.059 28.767 1.00 77.00 245 GLY A O 1
ATOM 1935 N N . LEU A 1 246 ? -5.532 -1.555 29.380 1.00 83.00 246 LEU A N 1
ATOM 1936 C CA . LEU A 1 246 ? -5.533 -0.898 28.075 1.00 83.00 246 LEU A CA 1
ATOM 1937 C C . LEU A 1 246 ? -4.924 -1.788 26.971 1.00 83.00 246 LEU A C 1
ATOM 1939 O O . LEU A 1 246 ? -4.018 -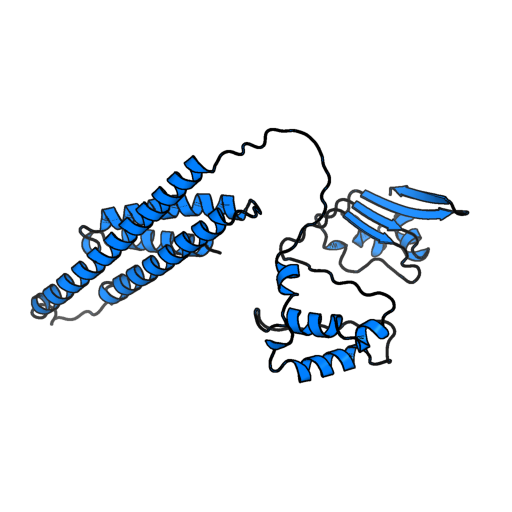2.588 27.218 1.00 83.00 246 LEU A O 1
ATOM 1943 N N . PRO A 1 247 ? -5.383 -1.666 25.708 1.00 81.75 247 PRO A N 1
ATOM 1944 C CA . PRO A 1 247 ? -4.822 -2.440 24.608 1.00 81.75 247 PRO A CA 1
ATOM 1945 C C . PRO A 1 247 ? -3.326 -2.170 24.400 1.00 81.75 247 PRO A C 1
ATOM 1947 O O . PRO A 1 247 ? -2.916 -1.053 24.069 1.00 81.75 247 PRO A O 1
ATOM 1950 N N . LEU A 1 248 ? -2.523 -3.235 24.485 1.00 73.44 248 LEU A N 1
ATOM 1951 C CA . LEU A 1 248 ? -1.113 -3.215 24.103 1.00 73.44 248 LEU A CA 1
ATOM 1952 C C . LEU A 1 248 ? -0.997 -2.800 22.627 1.00 73.44 248 LEU A C 1
ATOM 1954 O O . LEU A 1 248 ? -1.408 -3.530 21.725 1.00 73.44 248 LEU A O 1
ATOM 1958 N N . GLY A 1 249 ? -0.456 -1.611 22.379 1.00 79.81 249 GLY A N 1
ATOM 1959 C CA . GLY A 1 249 ? -0.333 -1.017 21.050 1.00 79.81 249 GLY A CA 1
ATOM 1960 C C . GLY A 1 249 ? -0.721 0.458 20.995 1.00 79.81 249 GLY A C 1
ATOM 1961 O O . GLY A 1 249 ? -0.243 1.148 20.095 1.00 79.81 249 GLY A O 1
ATOM 1962 N N . LEU A 1 250 ? -1.512 0.956 21.956 1.00 83.94 250 LEU A N 1
ATOM 1963 C CA . LEU A 1 250 ? -1.854 2.381 22.048 1.00 83.94 250 LEU A CA 1
ATOM 1964 C C . LEU A 1 250 ? -0.604 3.271 22.131 1.00 83.94 250 LEU A C 1
ATOM 1966 O O . LEU A 1 250 ? -0.568 4.306 21.479 1.00 83.94 250 LEU A O 1
ATOM 1970 N N . GLN A 1 251 ? 0.459 2.818 22.804 1.00 84.50 251 GLN A N 1
ATOM 1971 C CA . GLN A 1 251 ? 1.754 3.507 22.889 1.00 84.50 251 GLN A CA 1
ATOM 1972 C C . GLN A 1 251 ? 2.429 3.763 21.531 1.00 84.50 251 GLN A C 1
ATOM 1974 O O . GLN A 1 251 ? 3.311 4.612 21.424 1.00 84.50 251 GLN A O 1
ATOM 1979 N N . ASN A 1 252 ? 2.041 3.019 20.491 1.00 83.56 252 ASN A N 1
ATOM 1980 C CA . ASN A 1 252 ? 2.592 3.166 19.146 1.00 83.56 252 ASN A CA 1
ATOM 1981 C C . ASN A 1 252 ? 1.786 4.151 18.285 1.00 83.56 252 ASN A C 1
ATOM 1983 O O . ASN A 1 252 ? 2.203 4.464 17.170 1.00 83.56 252 ASN A O 1
ATOM 1987 N N . LEU A 1 253 ? 0.635 4.633 18.764 1.00 85.56 253 LEU A N 1
ATOM 1988 C CA . LEU A 1 253 ? -0.234 5.558 18.039 1.00 85.56 253 LEU A CA 1
ATOM 1989 C C . LEU A 1 253 ? 0.223 7.006 18.257 1.00 85.56 253 LEU A C 1
ATOM 1991 O O . LEU A 1 253 ? -0.503 7.837 18.789 1.00 85.56 253 LEU A O 1
ATOM 1995 N N . THR A 1 254 ? 1.434 7.329 17.803 1.00 83.75 254 THR A N 1
ATOM 1996 C CA . THR A 1 254 ? 2.096 8.619 18.080 1.00 83.75 254 THR A CA 1
ATOM 1997 C C . THR A 1 254 ? 1.378 9.855 17.533 1.00 83.75 254 THR A C 1
ATOM 1999 O O . THR A 1 254 ? 1.698 10.972 17.925 1.00 83.75 254 THR A O 1
ATOM 2002 N N . GLU A 1 255 ? 0.445 9.681 16.598 1.00 85.50 255 GLU A N 1
ATOM 2003 C CA . GLU A 1 255 ? -0.348 10.771 16.014 1.00 85.50 255 GLU A CA 1
ATOM 2004 C C . GLU A 1 255 ? -1.726 10.943 16.673 1.00 85.50 255 GLU A C 1
ATOM 2006 O O . GLU A 1 255 ? -2.504 11.815 16.269 1.00 85.50 255 GLU A O 1
ATOM 2011 N N . LEU A 1 256 ? -2.035 10.118 17.678 1.00 87.62 256 LEU A N 1
ATOM 2012 C CA . LEU A 1 256 ? -3.302 10.148 18.388 1.00 87.62 256 LEU A CA 1
ATOM 2013 C C . LEU A 1 256 ? -3.393 11.425 19.227 1.00 87.62 256 LEU A C 1
ATOM 2015 O O . LEU A 1 256 ? -2.581 11.675 20.114 1.00 87.62 256 LEU A O 1
ATOM 2019 N N . LYS A 1 257 ? -4.392 12.252 18.924 1.00 89.56 257 LYS A N 1
ATOM 2020 C CA . LYS A 1 257 ? -4.640 13.523 19.613 1.00 89.56 257 LYS A CA 1
ATOM 2021 C C . LYS A 1 257 ? -5.596 13.351 20.780 1.00 89.56 257 LYS A C 1
ATOM 2023 O O . LYS A 1 257 ? -5.422 14.026 21.788 1.00 89.56 257 LYS A O 1
ATOM 2028 N N . ALA A 1 258 ? -6.577 12.460 20.630 1.00 87.62 258 ALA A N 1
ATOM 2029 C CA . ALA A 1 258 ? -7.568 12.201 21.658 1.00 87.62 258 ALA A CA 1
ATOM 2030 C C . ALA A 1 258 ? -7.858 10.707 21.846 1.00 87.62 258 ALA A C 1
ATOM 2032 O O . ALA A 1 258 ? -8.034 9.970 20.870 1.00 87.62 258 ALA A O 1
ATOM 2033 N N . LEU A 1 259 ? -7.976 10.285 23.103 1.00 87.81 259 LEU A N 1
ATOM 2034 C CA . LEU A 1 259 ? -8.440 8.963 23.507 1.00 87.81 259 LEU A CA 1
ATOM 2035 C C . LEU A 1 259 ? -9.662 9.105 24.414 1.00 87.81 259 LEU A C 1
ATOM 2037 O O . LEU A 1 259 ? -9.586 9.688 25.489 1.00 87.81 259 LEU A O 1
ATOM 2041 N N . GLY A 1 260 ? -10.788 8.549 23.984 1.00 87.69 260 GLY A N 1
ATOM 2042 C CA . GLY A 1 260 ? -11.976 8.385 24.805 1.00 87.69 260 GLY A CA 1
ATOM 2043 C C . GLY A 1 260 ? -12.032 6.983 25.405 1.00 87.69 260 GLY A C 1
ATOM 2044 O O . GLY A 1 260 ? -11.853 5.996 24.692 1.00 87.69 260 GLY A O 1
ATOM 2045 N N . LEU A 1 261 ? -12.336 6.892 26.692 1.00 85.56 261 LEU A N 1
ATOM 2046 C CA . LEU A 1 261 ? -12.538 5.650 27.427 1.00 85.56 261 LEU A CA 1
ATOM 2047 C C . LEU A 1 261 ? -13.910 5.715 28.102 1.00 85.56 261 LEU A C 1
ATOM 2049 O O . LEU A 1 261 ? -14.147 6.577 28.941 1.00 85.56 261 LEU A O 1
ATOM 2053 N N . GLY A 1 262 ? -14.846 4.858 27.705 1.00 83.62 262 GLY A N 1
ATOM 2054 C CA . GLY A 1 262 ? -16.253 4.976 28.084 1.00 83.62 262 GLY A CA 1
ATOM 2055 C C . GLY A 1 262 ? -16.865 3.680 28.604 1.00 83.62 262 GLY A C 1
ATOM 2056 O O . GLY A 1 262 ? -16.760 2.658 27.943 1.00 83.62 262 GLY A O 1
ATOM 2057 N N . ASP A 1 263 ? -17.585 3.692 29.727 1.00 76.69 263 ASP A N 1
ATOM 2058 C CA . ASP A 1 263 ? -18.335 2.504 30.201 1.00 76.69 263 ASP A CA 1
ATOM 2059 C C . ASP A 1 263 ? -17.463 1.217 30.226 1.00 76.69 263 ASP A C 1
ATOM 2061 O O . ASP A 1 263 ? -17.852 0.163 29.708 1.00 76.69 263 ASP A O 1
ATOM 2065 N N . MET A 1 264 ? -16.235 1.345 30.750 1.00 75.44 264 MET A N 1
ATOM 2066 C CA . MET A 1 264 ? -15.280 0.244 30.961 1.00 75.44 264 MET A CA 1
ATOM 2067 C C . MET A 1 264 ? -15.372 -0.288 32.402 1.00 75.44 264 MET A C 1
ATOM 2069 O O . MET A 1 264 ? -16.178 0.202 33.192 1.00 75.44 264 MET A O 1
ATOM 2073 N N . SER A 1 265 ? -14.587 -1.315 32.736 1.00 74.12 265 SER A N 1
ATOM 2074 C CA . SER A 1 265 ? -14.419 -1.786 34.118 1.00 74.12 265 SER A CA 1
ATOM 2075 C C . SER A 1 265 ? -13.707 -0.734 34.988 1.00 74.12 265 SER A C 1
ATOM 2077 O O . SER A 1 265 ? -12.982 0.126 34.481 1.00 74.12 265 SER A O 1
ATOM 2079 N N . ASP A 1 266 ? -13.913 -0.805 36.306 1.00 71.69 266 ASP A N 1
ATOM 2080 C CA . ASP A 1 266 ? -13.392 0.193 37.250 1.00 71.69 266 ASP A CA 1
ATOM 2081 C C . ASP A 1 266 ? -11.857 0.146 37.399 1.00 71.69 266 ASP A C 1
ATOM 2083 O O . ASP A 1 266 ? -11.249 1.169 37.699 1.00 71.69 266 ASP A O 1
ATOM 2087 N N . GLU A 1 267 ? -11.219 -1.007 37.172 1.00 69.31 267 GLU A N 1
ATOM 2088 C CA . GLU A 1 267 ? -9.773 -1.220 37.372 1.00 69.31 267 GLU A CA 1
ATOM 2089 C C . GLU A 1 267 ? -8.884 -0.339 36.461 1.00 69.31 267 GLU A C 1
ATOM 2091 O O . GLU A 1 267 ? -8.179 0.521 36.997 1.00 69.31 267 GLU A O 1
ATOM 2096 N N . PRO A 1 268 ? -8.949 -0.429 35.115 1.00 65.00 268 PRO A N 1
ATOM 2097 C CA . PRO A 1 268 ? -8.144 0.412 34.223 1.00 65.00 268 PRO A CA 1
ATOM 2098 C C . PRO A 1 268 ? -8.509 1.898 34.326 1.00 65.00 268 PRO A C 1
ATOM 2100 O O . PRO A 1 268 ? -7.653 2.769 34.188 1.00 65.00 268 PRO A O 1
ATOM 2103 N N . ILE A 1 269 ? -9.777 2.221 34.612 1.00 69.62 269 ILE A N 1
ATOM 2104 C CA . ILE A 1 269 ? -10.203 3.608 34.847 1.00 69.62 269 ILE A CA 1
ATOM 2105 C C . ILE A 1 269 ? -9.513 4.168 36.097 1.00 69.62 269 ILE A C 1
ATOM 2107 O O . ILE A 1 269 ? -8.976 5.274 36.055 1.00 69.62 269 ILE A O 1
ATOM 2111 N N . HIS A 1 270 ? -9.488 3.403 37.188 1.00 71.31 270 HIS A N 1
ATOM 2112 C CA . HIS A 1 270 ? -8.880 3.810 38.449 1.00 71.31 270 HIS A CA 1
ATOM 2113 C C . HIS A 1 270 ? -7.357 3.969 38.338 1.00 71.31 270 HIS A C 1
ATOM 2115 O O . HIS A 1 270 ? -6.804 4.922 38.890 1.00 71.31 270 HIS A O 1
ATOM 2121 N N . GLU A 1 271 ? -6.664 3.075 37.629 1.00 71.94 271 GLU A N 1
ATOM 2122 C CA . GLU A 1 271 ? -5.213 3.189 37.410 1.00 71.94 271 GLU A CA 1
ATOM 2123 C C . GLU A 1 271 ? -4.847 4.439 36.604 1.00 71.94 271 GLU A C 1
ATOM 2125 O O . GLU A 1 271 ? -3.899 5.153 36.945 1.00 71.94 271 GLU A O 1
ATOM 2130 N N . VAL A 1 272 ? -5.636 4.741 35.572 1.00 70.62 272 VAL A N 1
ATOM 2131 C CA . VAL A 1 272 ? -5.419 5.896 34.703 1.00 70.62 272 VAL A CA 1
ATOM 2132 C C . VAL A 1 272 ? -5.807 7.215 35.401 1.00 70.62 272 VAL A C 1
ATOM 2134 O O . VAL A 1 272 ? -5.064 8.194 35.308 1.00 70.62 272 VAL A O 1
ATOM 2137 N N . GLN A 1 273 ? -6.914 7.250 36.158 1.00 71.31 273 GLN A N 1
ATOM 2138 C CA . GLN A 1 273 ? -7.378 8.437 36.901 1.00 71.31 273 GLN A CA 1
ATOM 2139 C C . GLN A 1 273 ? -6.468 8.823 38.070 1.00 71.31 273 GLN A C 1
ATOM 2141 O O . GLN A 1 273 ? -6.286 10.009 38.344 1.00 71.31 273 GLN A O 1
ATOM 2146 N N . ASN A 1 274 ? -5.887 7.849 38.776 1.00 68.38 274 ASN A N 1
ATOM 2147 C CA . ASN A 1 274 ? -5.067 8.139 39.955 1.00 68.38 274 ASN A CA 1
ATOM 2148 C C . ASN A 1 274 ? -3.636 8.579 39.632 1.00 68.38 274 ASN A C 1
ATOM 2150 O O . ASN A 1 274 ? -2.854 8.800 40.559 1.00 68.38 274 ASN A O 1
ATOM 2154 N N . LEU A 1 275 ? -3.295 8.746 38.346 1.00 62.44 275 LEU A N 1
ATOM 2155 C CA . LEU A 1 275 ? -1.975 9.196 37.897 1.00 62.44 275 LEU A CA 1
ATOM 2156 C C . LEU A 1 275 ? -0.844 8.398 38.559 1.00 62.44 275 LEU A C 1
ATOM 2158 O O . LEU A 1 275 ? 0.198 8.973 38.903 1.00 62.44 275 LEU A O 1
ATOM 2162 N N . ASP A 1 276 ? -1.033 7.089 38.757 1.00 68.19 276 ASP A N 1
ATOM 2163 C CA . ASP A 1 276 ? 0.086 6.244 39.141 1.00 68.19 276 ASP A CA 1
ATOM 2164 C C . ASP A 1 276 ? 1.031 6.181 37.946 1.00 68.19 276 ASP A C 1
ATOM 2166 O O . ASP A 1 276 ? 0.889 5.375 37.035 1.00 68.19 276 ASP A O 1
ATOM 2170 N N . LYS A 1 277 ? 2.009 7.088 37.925 1.00 65.12 277 LYS A N 1
ATOM 2171 C CA . LYS A 1 277 ? 2.977 7.196 36.832 1.00 65.12 277 LYS A CA 1
ATOM 2172 C C . LYS A 1 277 ? 3.828 5.934 36.681 1.00 65.12 277 LYS A C 1
ATOM 2174 O O . LYS A 1 277 ? 4.596 5.855 35.722 1.00 65.12 277 LYS A O 1
ATOM 2179 N N . GLN A 1 278 ? 3.749 5.002 37.631 1.00 65.06 278 GLN A N 1
ATOM 2180 C CA . GLN A 1 278 ? 4.407 3.705 37.562 1.00 65.06 278 GLN A CA 1
ATOM 2181 C C . GLN A 1 278 ? 3.517 2.613 36.957 1.00 65.06 278 GLN A C 1
ATOM 2183 O O . GLN A 1 278 ? 4.048 1.541 36.683 1.00 65.06 278 GLN A O 1
ATOM 2188 N N . SER A 1 279 ? 2.221 2.861 36.717 1.00 73.06 279 SER A N 1
ATOM 2189 C CA . SER A 1 279 ? 1.347 1.881 36.071 1.00 73.06 279 SER A CA 1
ATOM 2190 C C . SER A 1 279 ? 1.657 1.755 34.579 1.00 73.06 279 SER A C 1
ATOM 2192 O O . SER A 1 279 ? 1.951 2.737 33.882 1.00 73.06 279 SER A O 1
ATOM 2194 N N . ASP A 1 280 ? 1.578 0.522 34.080 1.00 72.62 280 ASP A N 1
ATOM 2195 C CA . ASP A 1 280 ? 1.785 0.214 32.665 1.00 72.62 280 ASP A CA 1
ATOM 2196 C C . ASP A 1 280 ? 0.708 0.884 31.786 1.00 72.62 280 ASP A C 1
ATOM 2198 O O . ASP A 1 280 ? 0.998 1.344 30.676 1.00 72.62 280 ASP A O 1
ATOM 2202 N N . ASP A 1 281 ? -0.515 1.034 32.305 1.00 75.25 281 ASP A N 1
ATOM 2203 C CA . ASP A 1 281 ? -1.624 1.704 31.620 1.00 75.25 281 ASP A CA 1
ATOM 2204 C C . ASP A 1 281 ? -1.375 3.214 31.453 1.00 75.25 281 ASP A C 1
ATOM 2206 O O . ASP A 1 281 ? -1.595 3.758 30.367 1.00 75.25 281 ASP A O 1
ATOM 2210 N N . TYR A 1 282 ? -0.818 3.902 32.459 1.00 76.56 282 TYR A N 1
ATOM 2211 C CA . TYR A 1 282 ? -0.453 5.317 32.319 1.00 76.56 282 TYR A CA 1
ATOM 2212 C C . TYR A 1 282 ? 0.664 5.512 31.283 1.00 76.56 282 TYR A C 1
ATOM 2214 O O . TYR A 1 282 ? 0.581 6.389 30.416 1.00 76.56 282 TYR A O 1
ATOM 2222 N N . GLN A 1 283 ? 1.695 4.659 31.316 1.00 78.38 283 GLN A N 1
ATOM 2223 C CA . GLN A 1 283 ? 2.780 4.669 30.324 1.00 78.38 283 GLN A CA 1
ATOM 2224 C C . GLN A 1 283 ? 2.284 4.359 28.905 1.00 78.38 283 GLN A C 1
ATOM 2226 O O . GLN A 1 283 ? 2.897 4.768 27.918 1.00 78.38 283 GLN A O 1
ATOM 2231 N N . THR A 1 284 ? 1.151 3.677 28.778 1.00 81.81 284 THR A N 1
ATOM 2232 C CA . THR A 1 284 ? 0.559 3.363 27.481 1.00 81.81 284 THR A CA 1
ATOM 2233 C C . THR A 1 284 ? -0.063 4.595 26.814 1.00 81.81 284 THR A C 1
ATOM 2235 O O . THR A 1 284 ? -0.049 4.685 25.586 1.00 81.81 284 THR A O 1
ATOM 2238 N N . ILE A 1 285 ? -0.540 5.582 27.585 1.00 85.06 285 ILE A N 1
ATOM 2239 C CA . ILE A 1 285 ? -1.300 6.731 27.055 1.00 85.06 285 ILE A CA 1
ATOM 2240 C C . ILE A 1 285 ? -0.686 8.109 27.331 1.00 85.06 285 ILE A C 1
ATOM 2242 O O . ILE A 1 285 ? -1.210 9.097 26.829 1.00 85.06 285 ILE A O 1
ATOM 2246 N N . TYR A 1 286 ? 0.436 8.211 28.057 1.00 84.50 286 TYR A N 1
ATOM 2247 C CA . TYR A 1 286 ? 1.027 9.508 28.451 1.00 84.50 286 TYR A CA 1
ATOM 2248 C C . TYR A 1 286 ? 1.346 10.457 27.279 1.00 84.50 286 TYR A C 1
ATOM 2250 O O . TYR A 1 286 ? 1.485 11.664 27.468 1.00 84.50 286 TYR A O 1
ATOM 2258 N N . HIS A 1 287 ? 1.543 9.904 26.080 1.00 85.88 287 HIS A N 1
ATOM 2259 C CA . HIS A 1 287 ? 1.876 10.646 24.868 1.00 85.88 287 HIS A CA 1
ATOM 2260 C C . HIS A 1 287 ? 0.643 11.270 24.189 1.00 85.88 287 HIS A C 1
ATOM 2262 O O . HIS A 1 287 ? 0.807 12.051 23.252 1.00 85.88 287 HIS A O 1
ATOM 2268 N N . ILE A 1 288 ? -0.570 10.932 24.644 1.00 88.31 288 ILE A N 1
ATOM 2269 C CA . ILE A 1 288 ? -1.844 11.369 24.069 1.00 88.31 288 ILE A CA 1
ATOM 2270 C C . ILE A 1 288 ? -2.266 12.689 24.737 1.00 88.31 288 ILE A C 1
ATOM 2272 O O . ILE A 1 288 ? -2.440 12.716 25.955 1.00 88.31 288 ILE A O 1
ATOM 2276 N N . PRO A 1 289 ? -2.443 13.786 23.975 1.00 85.75 289 PRO A N 1
ATOM 2277 C CA . PRO A 1 289 ? -2.751 15.105 24.533 1.00 85.75 289 PRO A CA 1
ATOM 2278 C C . PRO A 1 289 ? -4.085 15.210 25.277 1.00 85.75 289 PRO A C 1
ATOM 2280 O O . PRO A 1 289 ? -4.167 15.933 26.264 1.00 85.75 289 PRO A O 1
ATOM 2283 N N . GLU A 1 290 ? -5.130 14.544 24.785 1.00 87.75 290 GLU A N 1
ATOM 2284 C CA . GLU A 1 290 ? -6.480 14.637 25.342 1.00 87.75 290 GLU A CA 1
ATOM 2285 C C . GLU A 1 290 ? -6.995 13.241 25.699 1.00 87.75 290 GLU A C 1
ATOM 2287 O O . GLU A 1 290 ? -7.280 12.429 24.819 1.00 87.75 290 GLU A O 1
ATOM 2292 N N . VAL A 1 291 ? -7.145 12.947 26.991 1.00 86.19 291 VAL A N 1
ATOM 2293 C CA . VAL A 1 291 ? -7.765 11.699 27.451 1.00 86.19 291 VAL A CA 1
ATOM 2294 C C . VAL A 1 291 ? -9.087 12.031 28.132 1.00 86.19 291 VAL A C 1
ATOM 2296 O O . VAL A 1 291 ? -9.119 12.771 29.112 1.00 86.19 291 VAL A O 1
ATOM 2299 N N . LEU A 1 292 ? -10.184 11.504 27.589 1.00 86.06 292 LEU A N 1
ATOM 2300 C CA . LEU A 1 292 ? -11.537 11.680 28.109 1.00 86.06 292 LEU A CA 1
ATOM 2301 C C . LEU A 1 292 ? -12.030 10.359 28.696 1.00 86.06 292 LEU A C 1
ATOM 2303 O O . LEU A 1 292 ? -12.110 9.361 27.982 1.00 86.06 292 LEU A O 1
ATOM 2307 N N . ILE A 1 293 ? -12.439 10.365 29.960 1.00 84.06 293 ILE A N 1
ATOM 2308 C CA . ILE A 1 293 ? -13.066 9.215 30.612 1.00 84.06 293 ILE A CA 1
ATOM 2309 C C . ILE A 1 293 ? -14.547 9.502 30.816 1.00 84.06 293 ILE A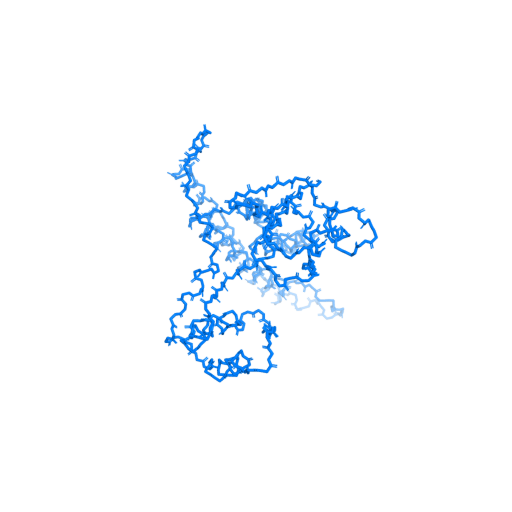 C 1
ATOM 2311 O O . ILE A 1 293 ? -14.909 10.552 31.337 1.00 84.06 293 ILE A O 1
ATOM 2315 N N . GLY A 1 294 ? -15.414 8.572 30.416 1.00 83.31 294 GLY A N 1
ATOM 2316 C CA . GLY A 1 294 ? -16.860 8.689 30.554 1.00 83.31 294 GLY A CA 1
ATOM 2317 C C . GLY A 1 294 ? -17.522 7.466 31.181 1.00 83.31 294 GLY A C 1
ATOM 2318 O O . GLY A 1 294 ? -17.139 6.323 30.934 1.00 83.31 294 GLY A O 1
ATOM 2319 N N . HIS A 1 295 ? -18.543 7.697 31.998 1.00 81.00 295 HIS A N 1
ATOM 2320 C CA . HIS A 1 295 ? -19.290 6.649 32.688 1.00 81.00 295 HIS A CA 1
ATOM 2321 C C . HIS A 1 295 ? -20.742 7.074 32.945 1.00 81.00 295 HIS A C 1
ATOM 2323 O O . HIS A 1 295 ? -21.090 8.258 32.952 1.00 81.00 295 HIS A O 1
ATOM 2329 N N . TRP A 1 296 ? -21.614 6.089 33.156 1.00 76.31 296 TRP A N 1
ATOM 2330 C CA . TRP A 1 296 ? -23.022 6.319 33.477 1.00 76.31 296 TRP A CA 1
ATOM 2331 C C . TRP A 1 296 ? -23.218 6.447 34.991 1.00 76.31 296 TRP A C 1
ATOM 2333 O O . TRP A 1 296 ? -22.931 5.510 35.732 1.00 76.31 296 TRP A O 1
ATOM 2343 N N . ILE A 1 297 ? -23.777 7.568 35.456 1.00 77.19 297 ILE A N 1
ATOM 2344 C CA . ILE A 1 297 ? -24.221 7.746 36.847 1.00 77.19 297 ILE A CA 1
ATOM 2345 C C . ILE A 1 297 ? -25.727 7.983 36.857 1.00 77.19 297 ILE A C 1
ATOM 2347 O O . ILE A 1 297 ? -26.199 8.973 36.309 1.00 77.19 297 ILE A O 1
ATOM 2351 N N . ASN A 1 298 ? -26.492 7.111 37.521 1.00 80.50 298 ASN A N 1
ATOM 2352 C CA . ASN A 1 298 ? -27.944 7.266 37.705 1.00 80.50 298 ASN A CA 1
ATOM 2353 C C . ASN A 1 298 ? -28.731 7.503 36.397 1.00 80.50 298 ASN A C 1
ATOM 2355 O O . ASN A 1 298 ? -29.744 8.196 36.396 1.00 80.50 298 ASN A O 1
ATOM 2359 N N . GLY A 1 299 ? -28.269 6.922 35.284 1.00 76.25 299 GLY A N 1
ATOM 2360 C CA . GLY A 1 299 ? -28.887 7.089 33.963 1.00 76.25 299 GLY A CA 1
ATOM 2361 C C . GLY A 1 299 ? -28.444 8.337 33.192 1.00 76.25 299 GLY A C 1
ATOM 2362 O O . GLY A 1 299 ? -28.897 8.530 32.068 1.00 76.25 299 GLY A O 1
ATOM 2363 N N . GLU A 1 300 ? -27.537 9.148 33.742 1.00 75.31 300 GLU A N 1
ATOM 2364 C CA . GLU A 1 300 ? -26.909 10.279 33.055 1.00 75.31 300 GLU A CA 1
ATOM 2365 C C . GLU A 1 300 ? -25.463 9.947 32.667 1.00 75.31 300 GLU A C 1
ATOM 2367 O O . GLU A 1 300 ? -24.705 9.380 33.458 1.00 75.31 300 GLU A O 1
ATOM 2372 N N . TRP A 1 301 ? -25.071 10.309 31.445 1.00 77.06 301 TRP A N 1
ATOM 2373 C CA . TRP A 1 301 ? -23.686 10.200 30.991 1.00 77.06 301 TRP A CA 1
ATOM 2374 C C . TRP A 1 301 ? -22.852 11.338 31.579 1.00 77.06 301 TRP A C 1
ATOM 2376 O O . TRP A 1 301 ? -23.183 12.511 31.393 1.00 77.06 301 TRP A O 1
ATOM 2386 N N . LYS A 1 302 ? -21.757 10.996 32.257 1.00 78.69 302 LYS A N 1
ATOM 2387 C CA . LYS A 1 302 ? -20.757 11.953 32.737 1.00 78.69 302 LYS A CA 1
ATOM 2388 C C . LYS A 1 302 ? -19.418 11.663 32.088 1.00 78.69 302 LYS A C 1
ATOM 2390 O O . LYS A 1 302 ? -19.089 10.503 31.871 1.00 78.69 302 LYS A O 1
ATOM 2395 N N . ALA A 1 303 ? -18.662 12.713 31.793 1.00 80.19 303 ALA A N 1
ATOM 2396 C CA . ALA A 1 303 ? -17.312 12.589 31.272 1.00 80.19 303 ALA A CA 1
ATOM 2397 C C . ALA A 1 303 ? -16.390 13.656 31.866 1.00 80.19 303 ALA A C 1
ATOM 2399 O O . ALA A 1 303 ? -16.833 14.771 32.152 1.00 80.19 303 ALA A O 1
ATOM 2400 N N . GLU A 1 304 ? -15.122 13.306 32.033 1.00 81.81 304 GLU A N 1
ATOM 2401 C CA . GLU A 1 304 ? -14.067 14.163 32.564 1.00 81.81 304 GLU A CA 1
ATOM 2402 C C . GLU A 1 304 ? -12.774 13.993 31.764 1.00 81.81 304 GLU A C 1
ATOM 2404 O O . GLU A 1 304 ? -12.510 12.928 31.204 1.00 81.81 304 GLU A O 1
ATOM 2409 N N . PHE A 1 305 ? -11.993 15.069 31.684 1.00 79.56 305 PHE A N 1
ATOM 2410 C CA . PHE A 1 305 ? -10.667 15.056 31.074 1.00 79.56 305 PHE A CA 1
ATOM 2411 C C . PHE A 1 305 ? -9.608 14.795 32.142 1.00 79.56 305 PHE A C 1
ATOM 2413 O O . PHE A 1 305 ? -9.739 15.299 33.262 1.00 79.56 305 PHE A O 1
ATOM 2420 N N . LEU A 1 306 ? -8.569 14.048 31.771 1.00 73.44 306 LEU A N 1
ATOM 2421 C CA . LEU A 1 306 ? -7.370 13.828 32.582 1.00 73.44 306 LEU A CA 1
ATOM 2422 C C . LEU A 1 306 ? -6.238 14.799 32.254 1.00 73.44 306 LEU A C 1
ATOM 2424 O O . LEU A 1 306 ? -6.143 15.221 31.079 1.00 73.44 306 LEU A O 1
#

Secondary structure (DSSP, 8-state):
-HHHHHHHHHHHHHHHHHH-TTTSGGGHHHHHHHHHHHHHHHHHHHHHHTS----HHHHHHHHHHHHHHHHHHHHHHHHHHHHS------TTTTTTHHHHHHHHHHHHHHHHHHHHHHHHHHHHHHHHHHHHHHHH------S-----------HHHHTT---GGG--S-HHHHHHHHHHHH--S-SS--------TTSSHHHHHHHHHT-HHHHHH-S--------SS----EEEEES-TT--S--TTGGG-TT--EEEEES--HHHHHHHHTT-TTSHHHHHHTT-SEEEEEEEETTEEEEEE-

pLDDT: mean 72.37, std 15.7, range [29.98, 93.38]

Foldseek 3Di:
DLLVLLVVLLVLLVCVLPPDPPLCPPVSVLSVLLSVLSVVVSVVVVVVVVDPDPDPVVVVLSVLSSVLSVLSVVLSVLSCVLPVDDDDDDDVPDPCCPVSVVVSVVSSVVSSVSSVVSSVSSVVSVVVVVVVCVVPVDDPPDDDDDDDDDDPPPVVVVVLPDDPVPDPPLPVVLVVVLCQQPPDDDPDDDDDDDDDPPPCSVVSVSCNVPDPVNPVVDPDDDDDDADPPHQAQEEEDEPAQVDQADDDCLQVNLNHQEYEYYHYHPRHVVCCVVPPVPDPRVNSCVSHNWYKYWYDDPNDIDIDTD

Radius of gyration: 30.44 Å; chains: 1; bounding box: 75×55×82 Å

Sequence (306 aa):
MAESVVGFLIKQLSTLLSQESTLLGGLRPDVQFIKDELGSMKAFLRQAEAKEDDDSQLQEWVKQVREVAYDTEDVLDDFAFRFASGHADGFFGRVGKIYNSIKNLKARHRISLEIKDIKARVVEISARHQRYQLLYGTQERGPSSSHVASADCDIRDQALLIEEAKLVGIDQPKKELISKILDDHSHLKLVSVVGMGGLGKTTLVKKVYDDAAVKKQFQSHAWITVSQNFHLQQFLIAGCKLMEGLPLGLQNLTELKALGLGDMSDEPIHEVQNLDKQSDDYQTIYHIPEVLIGHWINGEWKAEFL